Protein AF-A0A5J4G1K2-F1 (afdb_monomer)

Radius of gyration: 19.01 Å; Cα contacts (8 Å, |Δi|>4): 415; chains: 1; bounding box: 44×34×60 Å

Foldseek 3Di:
DVVVVVVVVVVVVPPDDDLAFWKKKKWWKAKDVVRWIWIKIKIKGAPDPFKIKMWIKIWTWDDDDPAKIKIKIKIWIWIWTDPDDQKIKIKTKMKMKIWIWGFDDDPNDGPDTDIDIDIWMWIKIWMKGWDDDDDFKIKMKIKMKIWTDDPPPDDTDIIIMIMIIMMGRD

Secondary structure (DSSP, 8-state):
-HHHHHHHHHHHT-S---STTEEEEEEEEEETTTTEEEEEEEEEEESSSSEEEEEEEEEEEEEETTTEEEEEEEEEEEEEEEEETTEEEEEEEEEEEEEEEEEEEETTEEEEEEEEEEEEEEEEEEEEEEEEEETTEEEEEEEEEEEEE-TTS---EEEEEEEEEEEEE-

pLDDT: mean 81.96, std 15.84, range [45.19, 98.12]

Organism: NCBI:txid2494560

Structure (mmCIF, N/CA/C/O backbone):
data_AF-A0A5J4G1K2-F1
#
_entry.id   AF-A0A5J4G1K2-F1
#
loop_
_atom_site.group_PDB
_atom_site.id
_atom_site.type_symbol
_atom_site.label_atom_id
_atom_site.label_alt_id
_atom_site.label_comp_id
_atom_site.label_asym_id
_atom_site.label_entity_id
_atom_site.label_seq_id
_atom_site.pdbx_PDB_ins_code
_atom_site.Cartn_x
_atom_site.Cartn_y
_atom_site.Cartn_z
_atom_site.occupancy
_atom_site.B_iso_or_equiv
_atom_site.auth_seq_id
_atom_site.auth_comp_id
_atom_site.auth_asym_id
_atom_site.auth_atom_id
_atom_site.pdbx_PDB_model_num
ATOM 1 N N . MET A 1 1 ? 27.309 12.012 13.502 1.00 48.41 1 MET A N 1
ATOM 2 C CA . MET A 1 1 ? 26.789 12.032 14.892 1.00 48.41 1 MET A CA 1
ATOM 3 C C . MET A 1 1 ? 25.307 12.405 14.967 1.00 48.41 1 MET A C 1
ATOM 5 O O . MET A 1 1 ? 24.548 11.605 15.489 1.00 48.41 1 MET A O 1
ATOM 9 N N . LYS A 1 2 ? 24.849 13.522 14.374 1.00 46.09 2 LYS A N 1
ATOM 10 C CA . LYS A 1 2 ? 23.417 13.917 14.381 1.00 46.09 2 LYS A CA 1
ATOM 11 C C . LYS A 1 2 ? 22.452 12.855 13.810 1.00 46.09 2 LYS A C 1
ATOM 13 O O . LYS A 1 2 ? 21.395 12.628 14.378 1.00 46.09 2 LYS A O 1
ATOM 18 N N . LYS A 1 3 ? 22.854 12.152 12.741 1.00 57.75 3 LYS A N 1
ATOM 19 C CA . LYS A 1 3 ? 22.050 11.087 12.104 1.00 57.75 3 LYS A CA 1
ATOM 20 C C . LYS A 1 3 ? 21.887 9.826 12.972 1.00 57.75 3 LYS A C 1
ATOM 22 O O . LYS A 1 3 ? 20.854 9.179 12.915 1.00 57.75 3 LYS A O 1
ATOM 27 N N . VAL A 1 4 ? 22.889 9.510 13.798 1.00 72.62 4 VAL A N 1
ATOM 28 C CA . VAL A 1 4 ? 22.866 8.345 14.703 1.00 72.62 4 VAL A CA 1
ATOM 29 C C . VAL A 1 4 ? 22.001 8.636 15.930 1.00 72.62 4 VAL A C 1
ATOM 31 O O . VAL A 1 4 ? 21.248 7.775 16.364 1.00 72.62 4 VAL A O 1
ATOM 34 N N . LEU A 1 5 ? 22.034 9.875 16.431 1.00 65.00 5 LEU A N 1
ATOM 35 C CA . LEU A 1 5 ? 21.181 10.311 17.537 1.00 65.00 5 LEU A CA 1
ATOM 36 C C . LEU A 1 5 ? 19.688 10.281 17.158 1.00 65.00 5 LEU A C 1
ATOM 38 O O . LEU A 1 5 ? 18.869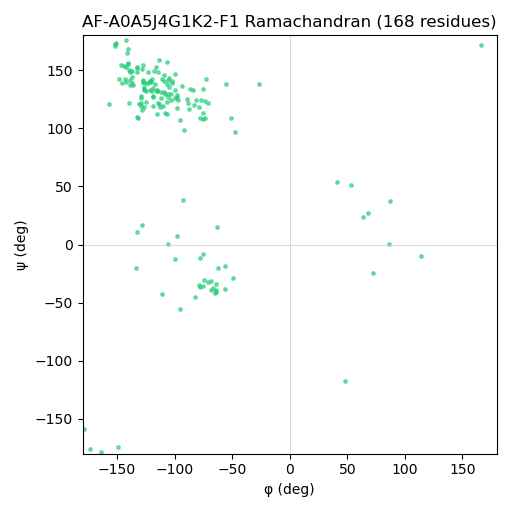 9.844 17.955 1.00 65.00 5 LEU A O 1
ATOM 42 N N . PHE A 1 6 ? 19.347 10.672 15.924 1.00 66.81 6 PHE A N 1
ATOM 43 C CA . PHE A 1 6 ? 17.971 10.602 15.415 1.00 66.81 6 PHE A CA 1
ATOM 44 C C . PHE A 1 6 ? 17.462 9.154 15.314 1.00 66.81 6 PHE A C 1
ATOM 46 O O . PHE A 1 6 ? 16.339 8.863 15.716 1.00 66.81 6 PHE A O 1
ATOM 53 N N . LEU A 1 7 ? 18.319 8.235 14.852 1.00 64.56 7 LEU A N 1
ATOM 54 C CA . LEU A 1 7 ? 18.004 6.807 14.769 1.00 64.56 7 LEU A CA 1
ATOM 55 C C . LEU A 1 7 ? 17.798 6.185 16.162 1.00 64.56 7 LEU A C 1
ATOM 57 O O . LEU A 1 7 ? 16.856 5.429 16.365 1.00 64.56 7 LEU A O 1
ATOM 61 N N . ILE A 1 8 ? 18.633 6.551 17.140 1.00 64.88 8 ILE A N 1
ATOM 62 C CA . ILE A 1 8 ? 18.508 6.076 18.528 1.00 64.88 8 ILE A CA 1
ATOM 63 C C . ILE A 1 8 ? 17.244 6.644 19.193 1.00 64.88 8 ILE A C 1
ATOM 65 O O . ILE A 1 8 ? 16.536 5.904 19.866 1.00 64.88 8 ILE A O 1
ATOM 69 N N . CYS A 1 9 ? 16.890 7.911 18.951 1.00 63.56 9 CYS A N 1
ATOM 70 C CA . CYS A 1 9 ? 15.630 8.483 19.442 1.00 63.56 9 CYS A CA 1
ATOM 71 C C . CYS A 1 9 ? 14.385 7.810 18.838 1.00 63.56 9 CYS A C 1
ATOM 73 O O . CYS A 1 9 ? 13.398 7.648 19.551 1.00 63.56 9 CYS A O 1
ATOM 75 N N . MET A 1 10 ? 14.428 7.371 17.573 1.00 59.41 10 MET A N 1
ATOM 76 C CA . MET A 1 10 ? 13.344 6.575 16.976 1.00 59.41 10 MET A CA 1
ATOM 77 C C . MET A 1 10 ? 13.210 5.187 17.620 1.00 59.41 10 MET A C 1
ATOM 79 O O . MET A 1 10 ? 12.096 4.718 17.825 1.00 59.41 10 MET A O 1
ATOM 83 N N . VAL A 1 11 ? 14.326 4.543 17.975 1.00 62.19 11 VAL A N 1
ATOM 84 C CA . VAL A 1 11 ? 14.324 3.192 18.566 1.00 62.19 11 VAL A CA 1
ATOM 85 C C . VAL A 1 11 ? 13.964 3.213 20.059 1.00 62.19 11 VAL A C 1
ATOM 87 O O . VAL A 1 11 ? 13.276 2.316 20.539 1.00 62.19 11 VAL A O 1
ATOM 90 N N . CYS A 1 12 ? 14.364 4.246 20.806 1.00 54.81 12 CYS A N 1
ATOM 91 C CA . CYS A 1 12 ? 14.096 4.351 22.246 1.00 54.81 12 CYS A CA 1
ATOM 92 C C . CYS A 1 12 ? 12.657 4.783 22.598 1.00 54.81 12 CYS A C 1
ATOM 94 O O . CYS A 1 12 ? 12.260 4.668 23.756 1.00 54.81 12 CYS A O 1
ATOM 96 N N . GLY A 1 13 ? 11.860 5.241 21.625 1.00 54.09 13 GLY A N 1
ATOM 97 C CA . GLY A 1 13 ? 10.448 5.596 21.823 1.00 54.09 13 GLY A CA 1
ATOM 98 C C . GLY A 1 13 ? 9.491 4.402 21.957 1.00 54.09 13 GLY A C 1
ATOM 99 O O . GLY A 1 13 ? 8.331 4.596 22.302 1.00 54.09 13 GLY A O 1
ATOM 100 N N . ILE A 1 14 ? 9.953 3.169 21.720 1.00 56.81 14 ILE A N 1
ATOM 101 C CA . ILE A 1 14 ? 9.112 1.954 21.683 1.00 56.81 14 ILE A CA 1
ATOM 102 C C . ILE A 1 14 ? 9.055 1.267 23.059 1.00 56.81 14 ILE A C 1
ATOM 104 O O . ILE A 1 14 ? 9.104 0.045 23.183 1.00 56.81 14 ILE A O 1
ATOM 108 N N . SER A 1 15 ? 8.996 2.052 24.132 1.00 49.16 15 SER A N 1
ATOM 109 C CA . SER A 1 15 ? 8.892 1.509 25.486 1.00 49.16 15 SER A CA 1
ATOM 110 C C . SER A 1 15 ? 7.415 1.479 25.887 1.00 49.16 15 SER A C 1
ATOM 112 O O . SER A 1 15 ? 6.842 2.529 26.154 1.00 49.16 15 SER A O 1
ATOM 114 N N . ALA A 1 16 ? 6.830 0.275 25.931 1.00 48.78 16 ALA A N 1
ATOM 115 C CA . ALA A 1 16 ? 5.462 -0.046 26.379 1.00 48.78 16 ALA A CA 1
ATOM 116 C C . ALA A 1 16 ? 4.310 0.039 25.354 1.00 48.78 16 ALA A C 1
ATOM 118 O O . ALA A 1 16 ? 3.178 0.361 25.715 1.00 48.78 16 ALA A O 1
ATOM 119 N N . VAL A 1 17 ? 4.547 -0.350 24.098 1.00 51.75 17 VAL A N 1
ATOM 120 C CA . VAL A 1 17 ? 3.428 -0.729 23.222 1.00 51.75 17 VAL A CA 1
ATOM 121 C C . VAL A 1 17 ? 2.936 -2.117 23.641 1.00 51.75 17 VAL A C 1
ATOM 123 O O . VAL A 1 17 ? 3.628 -3.116 23.442 1.00 51.75 17 VAL A O 1
ATOM 126 N N . ASN A 1 18 ? 1.754 -2.182 24.259 1.00 53.62 18 ASN A N 1
ATOM 127 C CA . ASN A 1 18 ? 1.009 -3.436 24.361 1.00 53.62 18 ASN A CA 1
ATOM 128 C C . ASN A 1 18 ? 0.819 -3.988 22.939 1.00 53.62 18 ASN A C 1
ATOM 130 O O . ASN A 1 18 ? 0.503 -3.224 22.035 1.00 53.62 18 ASN A O 1
ATOM 134 N N . ALA A 1 19 ? 0.987 -5.297 22.732 1.00 53.50 19 ALA A N 1
ATOM 135 C CA . ALA A 1 19 ? 0.770 -5.921 21.420 1.00 53.50 19 ALA A CA 1
ATOM 136 C C . ALA A 1 19 ? -0.647 -5.666 20.855 1.00 53.50 19 ALA A C 1
ATOM 138 O O . ALA A 1 19 ? -0.838 -5.741 19.645 1.00 53.50 19 ALA A O 1
ATOM 139 N N . GLN A 1 20 ? -1.594 -5.283 21.725 1.00 63.94 20 GLN A N 1
ATOM 140 C CA . GLN A 1 20 ? -2.929 -4.809 21.369 1.00 63.94 20 GLN A CA 1
ATOM 141 C C . GLN A 1 20 ? -2.865 -3.697 20.317 1.00 63.94 20 GLN A C 1
ATOM 143 O O . GLN A 1 20 ? -2.469 -2.570 20.606 1.00 63.94 20 GLN A O 1
ATOM 148 N N . GLY A 1 21 ? -3.290 -4.030 19.099 1.00 81.25 21 GLY A N 1
ATOM 149 C CA . GLY A 1 21 ? -3.383 -3.095 17.976 1.00 81.25 21 GLY A CA 1
ATOM 150 C C . GLY A 1 21 ? -2.421 -3.405 16.834 1.00 81.25 21 GLY A C 1
ATOM 151 O O . GLY A 1 21 ? -2.578 -2.826 15.757 1.00 81.25 21 GLY A O 1
ATOM 152 N N . PHE A 1 22 ? -1.475 -4.334 17.017 1.00 91.00 22 PHE A N 1
ATOM 153 C CA . PHE A 1 22 ? -0.660 -4.832 15.915 1.00 91.00 22 PHE A CA 1
ATOM 154 C C . PHE A 1 22 ? -1.443 -5.798 15.036 1.00 91.00 22 PHE A C 1
ATOM 156 O O . PHE A 1 22 ? -2.109 -6.721 15.500 1.00 91.00 22 PHE A O 1
ATOM 163 N N . LYS A 1 23 ? -1.323 -5.591 13.728 1.00 94.00 23 LYS A N 1
ATOM 164 C CA . LYS A 1 23 ? -1.941 -6.430 12.711 1.00 94.00 23 LYS A CA 1
ATOM 165 C C . LYS A 1 23 ? -0.938 -6.686 11.608 1.00 94.00 23 LYS A C 1
ATOM 167 O O . LYS A 1 23 ? -0.242 -5.768 11.175 1.00 94.00 23 LYS A O 1
ATOM 172 N N . ALA A 1 24 ? -0.880 -7.921 11.137 1.00 96.12 24 ALA A N 1
ATOM 173 C CA . ALA A 1 24 ? -0.074 -8.284 9.979 1.00 96.12 24 ALA A CA 1
ATOM 174 C C . ALA A 1 24 ? -0.978 -8.878 8.909 1.00 96.12 24 ALA A C 1
ATOM 176 O O . ALA A 1 24 ? -1.912 -9.611 9.222 1.00 96.12 24 ALA A O 1
ATOM 177 N N . GLY A 1 25 ? -0.732 -8.554 7.650 1.00 94.56 25 GLY A N 1
ATOM 178 C CA . GLY A 1 25 ? -1.571 -9.005 6.552 1.00 94.56 25 GLY A CA 1
ATOM 179 C C . GLY A 1 25 ? -0.771 -9.361 5.320 1.00 94.56 25 GLY A C 1
ATOM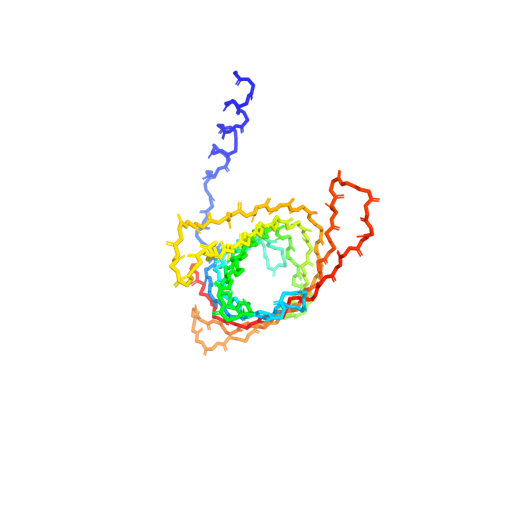 180 O O . GLY A 1 25 ? 0.403 -9.020 5.186 1.00 94.56 25 GLY A O 1
ATOM 181 N N . PHE A 1 26 ? -1.434 -10.059 4.414 1.00 96.38 26 PHE A N 1
ATOM 182 C CA . PHE A 1 26 ? -0.944 -10.273 3.066 1.00 96.38 26 PHE A CA 1
ATOM 183 C C . PHE A 1 26 ? -2.100 -10.156 2.085 1.00 96.38 26 PHE A C 1
ATOM 185 O O . PHE A 1 26 ? -3.247 -10.466 2.413 1.00 96.38 26 PHE A O 1
ATOM 192 N N . GLY A 1 27 ? -1.802 -9.722 0.870 1.00 94.81 27 GLY A N 1
ATOM 193 C CA . GLY A 1 27 ? -2.814 -9.504 -0.147 1.00 94.81 27 GLY A CA 1
ATOM 194 C C . GLY A 1 27 ? -2.288 -9.691 -1.552 1.00 94.81 27 GLY A C 1
ATOM 195 O O . GLY A 1 27 ? -1.095 -9.882 -1.785 1.00 94.81 27 GLY A O 1
ATOM 196 N N . VAL A 1 28 ? -3.218 -9.635 -2.489 1.00 94.69 28 VAL A N 1
ATOM 197 C CA . VAL A 1 28 ? -2.944 -9.513 -3.914 1.00 94.69 28 VAL A CA 1
ATOM 198 C C . VAL A 1 28 ? -3.607 -8.242 -4.412 1.00 94.69 28 VAL A C 1
ATOM 200 O O . VAL A 1 28 ? -4.712 -7.898 -3.985 1.00 94.69 28 VAL A O 1
ATOM 203 N N . GLY A 1 29 ? -2.926 -7.525 -5.291 1.00 90.62 29 GLY A N 1
ATOM 204 C CA . GLY A 1 29 ? -3.401 -6.257 -5.817 1.00 90.62 29 GLY A CA 1
ATOM 205 C C . GLY A 1 29 ? -3.100 -6.101 -7.291 1.00 90.62 29 GLY A C 1
ATOM 206 O O . GLY A 1 29 ? -2.188 -6.729 -7.816 1.00 90.62 29 GLY A O 1
ATOM 207 N N . TYR A 1 30 ? -3.887 -5.270 -7.954 1.00 89.06 30 TYR A N 1
ATOM 208 C CA . TYR A 1 30 ? -3.713 -4.891 -9.344 1.00 89.06 30 TYR A CA 1
ATOM 209 C C . TYR A 1 30 ? -3.393 -3.399 -9.427 1.00 89.06 30 TYR A C 1
ATOM 211 O O . TYR A 1 30 ? -4.068 -2.581 -8.789 1.00 89.06 30 TYR A O 1
ATOM 219 N N . LEU A 1 31 ? -2.360 -3.061 -10.200 1.00 83.38 31 LEU A N 1
ATOM 220 C CA . LEU A 1 31 ? -1.915 -1.689 -10.440 1.00 83.38 31 LEU A CA 1
ATOM 221 C C . LEU A 1 31 ? -2.184 -1.309 -11.891 1.00 83.38 31 LEU A C 1
ATOM 223 O O . LEU A 1 31 ? -1.713 -1.980 -12.807 1.00 83.38 31 LEU A O 1
ATOM 227 N N . THR A 1 32 ? -2.890 -0.197 -12.099 1.00 81.94 32 THR A N 1
ATOM 228 C CA . THR A 1 32 ? -3.325 0.222 -13.440 1.00 81.94 32 THR A CA 1
ATOM 229 C C . THR A 1 32 ? -2.195 0.712 -14.342 1.00 81.94 32 THR A C 1
ATOM 231 O O . THR A 1 32 ? -2.286 0.534 -15.548 1.00 81.94 32 THR A O 1
ATOM 234 N N . GLU A 1 33 ? -1.151 1.342 -13.797 1.00 71.88 33 GLU A N 1
ATOM 235 C CA . GLU A 1 33 ? -0.056 1.914 -14.606 1.00 71.88 33 GLU A CA 1
ATOM 236 C C . GLU A 1 33 ? 0.883 0.845 -15.175 1.00 71.88 33 GLU A C 1
ATOM 238 O O . GLU A 1 33 ? 1.428 1.017 -16.260 1.00 71.88 33 GLU A O 1
ATOM 243 N N . ILE A 1 34 ? 1.044 -0.277 -14.468 1.00 67.44 34 ILE A N 1
ATOM 244 C CA . ILE A 1 34 ? 1.974 -1.352 -14.844 1.00 67.44 34 ILE A CA 1
ATOM 245 C C . ILE A 1 34 ? 1.219 -2.575 -15.403 1.00 67.44 34 ILE A C 1
ATOM 247 O O . ILE A 1 34 ? 1.856 -3.565 -15.747 1.00 67.44 34 ILE A O 1
ATOM 251 N N . ASP A 1 35 ? -0.121 -2.512 -15.486 1.00 74.94 35 ASP A N 1
ATOM 252 C CA . ASP A 1 35 ? -1.011 -3.626 -15.871 1.00 74.94 35 ASP A CA 1
ATOM 253 C C . ASP A 1 35 ? -0.550 -4.951 -15.236 1.00 74.94 35 ASP A C 1
ATOM 255 O O . ASP A 1 35 ? -0.193 -5.930 -15.893 1.00 74.94 35 ASP A O 1
ATOM 259 N N . GLY A 1 36 ? -0.407 -4.915 -13.909 1.00 79.31 36 GLY A N 1
ATOM 260 C CA . GLY A 1 36 ? 0.352 -5.920 -13.176 1.00 79.31 36 GLY A CA 1
ATOM 261 C C . GLY A 1 36 ? -0.320 -6.339 -11.882 1.00 79.31 36 GLY A C 1
ATOM 262 O O . GLY A 1 36 ? -0.796 -5.504 -11.110 1.00 79.31 36 GLY A O 1
ATOM 263 N N . VAL A 1 37 ? -0.303 -7.649 -11.622 1.00 87.62 37 VAL A N 1
ATOM 264 C CA . VAL A 1 37 ? -0.708 -8.227 -10.337 1.00 87.62 37 VAL A CA 1
ATOM 265 C C . VAL A 1 37 ? 0.502 -8.288 -9.410 1.00 87.62 37 VAL A C 1
ATOM 267 O O . VAL A 1 37 ? 1.536 -8.857 -9.760 1.00 87.62 37 VAL A O 1
ATOM 270 N N . GLY A 1 38 ? 0.384 -7.704 -8.224 1.00 89.00 38 GLY A N 1
ATOM 271 C CA . GLY A 1 38 ? 1.378 -7.761 -7.159 1.00 89.00 38 GLY A CA 1
ATOM 272 C C . GLY A 1 38 ? 0.877 -8.522 -5.940 1.00 89.00 38 GLY A C 1
ATOM 273 O O . GLY A 1 38 ? -0.325 -8.662 -5.717 1.00 89.00 38 GLY A O 1
ATOM 274 N N . VAL A 1 39 ? 1.820 -8.995 -5.135 1.00 94.00 39 VAL A N 1
ATOM 275 C CA . VAL A 1 39 ? 1.577 -9.510 -3.787 1.00 94.00 39 VAL A CA 1
ATOM 276 C C . VAL A 1 39 ? 1.987 -8.445 -2.778 1.00 94.00 39 VAL A C 1
ATOM 278 O O . VAL A 1 39 ? 3.009 -7.782 -2.960 1.00 94.00 39 VAL A O 1
ATOM 281 N N . SER A 1 40 ? 1.204 -8.269 -1.719 1.00 95.50 40 SER A N 1
ATOM 282 C CA . SER A 1 40 ? 1.486 -7.306 -0.658 1.00 95.50 40 SER A CA 1
ATOM 283 C C . SER A 1 40 ? 1.681 -7.985 0.688 1.00 95.50 40 SER A C 1
ATOM 285 O O . SER A 1 40 ? 1.065 -9.011 0.973 1.00 95.50 40 SER A O 1
ATOM 287 N N . ALA A 1 41 ? 2.517 -7.375 1.521 1.00 97.25 41 ALA A N 1
ATOM 288 C CA . ALA A 1 41 ? 2.639 -7.651 2.941 1.00 97.25 41 ALA A CA 1
ATOM 289 C C . ALA A 1 41 ? 2.357 -6.365 3.724 1.00 97.25 41 ALA A C 1
ATOM 291 O O . ALA A 1 41 ? 2.888 -5.299 3.403 1.00 97.25 41 ALA A O 1
ATOM 292 N N . ASP A 1 42 ? 1.529 -6.477 4.752 1.00 96.56 42 ASP A N 1
ATOM 293 C CA . ASP A 1 42 ? 1.003 -5.366 5.529 1.00 96.56 42 ASP A CA 1
ATOM 294 C C . ASP A 1 42 ? 1.434 -5.485 6.988 1.00 96.56 42 ASP A C 1
ATOM 296 O O . ASP A 1 42 ? 1.313 -6.548 7.593 1.00 96.56 42 ASP A O 1
ATOM 300 N N . LEU A 1 43 ? 1.887 -4.375 7.563 1.00 96.69 43 LEU A N 1
ATOM 301 C CA . LEU A 1 43 ? 2.117 -4.209 8.993 1.00 96.69 43 LEU A CA 1
ATOM 302 C C . LEU A 1 43 ? 1.367 -2.973 9.457 1.00 96.69 43 LEU A C 1
ATOM 304 O O . LEU A 1 43 ? 1.618 -1.867 8.986 1.00 96.69 43 LEU A O 1
ATOM 308 N N . ILE A 1 44 ? 0.417 -3.156 10.360 1.00 95.50 44 ILE A N 1
ATOM 309 C CA . ILE A 1 44 ? -0.498 -2.110 10.797 1.00 95.50 44 ILE A CA 1
ATOM 310 C C . ILE A 1 44 ? -0.452 -2.034 12.310 1.00 95.50 44 ILE A C 1
ATOM 312 O O . ILE A 1 44 ? -0.423 -3.052 12.995 1.00 95.50 44 ILE A O 1
ATOM 316 N N . TYR A 1 45 ? -0.472 -0.813 12.816 1.00 94.06 45 TYR A N 1
ATOM 317 C CA . TYR A 1 45 ? -0.568 -0.532 14.232 1.00 94.06 45 TYR A CA 1
ATOM 318 C C . TYR A 1 45 ? -1.707 0.461 14.461 1.00 94.06 45 TYR A C 1
ATOM 320 O O . TYR A 1 45 ? -1.673 1.580 13.946 1.00 94.06 45 TYR A O 1
ATOM 328 N N . GLU A 1 46 ? -2.745 0.032 15.172 1.00 92.44 46 GLU A N 1
ATOM 329 C CA . GLU A 1 46 ? -3.872 0.873 15.585 1.00 92.44 46 GLU A CA 1
ATOM 330 C C . GLU A 1 46 ? -3.525 1.535 16.931 1.00 92.44 46 GLU A C 1
ATOM 332 O O . GLU A 1 46 ? -3.299 0.852 17.927 1.00 92.44 46 GLU A O 1
ATOM 337 N N . PHE A 1 47 ? -3.437 2.869 16.947 1.00 89.69 47 PHE A N 1
ATOM 338 C CA . PHE A 1 47 ? -3.140 3.653 18.153 1.00 89.69 47 PHE A CA 1
ATOM 339 C C . PHE A 1 47 ? -4.354 3.733 19.083 1.00 89.69 47 PHE A C 1
ATOM 341 O O . PHE A 1 47 ? -4.211 3.771 20.303 1.00 89.69 47 PHE A O 1
ATOM 348 N N . ASP A 1 48 ? -5.540 3.809 18.480 1.00 90.00 48 ASP A N 1
ATOM 349 C CA . ASP A 1 48 ? -6.836 3.852 19.141 1.00 90.00 48 ASP A CA 1
ATOM 350 C C . ASP A 1 48 ? -7.907 3.197 18.246 1.00 90.00 48 ASP A C 1
ATOM 352 O O . ASP A 1 48 ? -7.607 2.635 17.191 1.00 90.00 48 ASP A O 1
ATOM 356 N N . GLU A 1 49 ? -9.176 3.254 18.657 1.00 88.00 49 GLU A N 1
ATOM 357 C CA . GLU A 1 49 ? -10.287 2.636 17.920 1.00 88.00 49 GLU A CA 1
ATOM 358 C C . GLU A 1 49 ? -10.501 3.209 16.506 1.00 88.00 49 GLU A C 1
ATOM 360 O O . GLU A 1 49 ? -11.143 2.566 15.670 1.00 88.00 49 GLU A O 1
ATOM 365 N N . LYS A 1 50 ? -10.001 4.419 16.232 1.00 93.38 50 LYS A N 1
ATOM 366 C CA . LYS A 1 50 ? -10.167 5.145 14.972 1.00 93.38 50 LYS A CA 1
ATOM 367 C C . LYS A 1 50 ? -8.882 5.270 14.170 1.00 93.38 50 LYS A C 1
ATOM 369 O O . LYS A 1 50 ? -8.942 5.140 12.949 1.00 93.38 50 LYS A O 1
ATOM 374 N N . TRP A 1 51 ? -7.761 5.560 14.812 1.00 94.44 51 TRP A N 1
ATOM 375 C CA . TRP A 1 51 ? -6.504 5.891 14.161 1.00 94.44 51 TRP A CA 1
ATOM 376 C C . TRP A 1 51 ? -5.525 4.729 14.169 1.00 94.44 51 TRP A C 1
ATOM 378 O O . TRP A 1 51 ? -5.325 4.047 15.171 1.00 94.44 51 TRP A O 1
ATOM 388 N N . GLY A 1 52 ? -4.824 4.575 13.054 1.00 94.50 52 GLY A N 1
ATOM 389 C CA . GLY A 1 52 ? -3.681 3.686 12.951 1.00 94.50 52 GLY A CA 1
ATOM 390 C C . GLY A 1 52 ? -2.688 4.155 11.904 1.00 94.50 52 GLY A C 1
ATOM 391 O O . GLY A 1 52 ? -2.945 5.083 11.136 1.00 94.50 52 GLY A O 1
ATOM 392 N N . ILE A 1 53 ? -1.550 3.483 11.860 1.00 96.38 53 ILE A N 1
ATOM 393 C CA . ILE A 1 53 ? -0.561 3.604 10.797 1.00 96.38 53 ILE A CA 1
ATOM 394 C C . ILE A 1 53 ? -0.379 2.241 10.138 1.00 96.38 53 ILE A C 1
ATOM 396 O O . ILE A 1 53 ? -0.441 1.207 10.799 1.00 96.38 53 ILE A O 1
ATOM 400 N N . GLY A 1 54 ? -0.204 2.230 8.824 1.00 96.00 54 GLY A N 1
ATOM 401 C CA . GLY A 1 54 ? 0.052 1.029 8.044 1.00 96.00 54 GLY A CA 1
ATOM 402 C C . GLY A 1 54 ? 1.296 1.198 7.193 1.00 96.00 54 GLY A C 1
ATOM 403 O O . GLY A 1 54 ? 1.441 2.206 6.503 1.00 96.00 54 GLY A O 1
ATOM 404 N N . ASN A 1 55 ? 2.169 0.201 7.226 1.00 96.88 55 ASN A N 1
ATOM 405 C CA . ASN A 1 55 ? 3.196 -0.009 6.228 1.00 96.88 55 ASN A CA 1
ATOM 406 C C . ASN A 1 55 ? 2.759 -1.148 5.307 1.00 96.88 55 ASN A C 1
ATOM 408 O O . ASN A 1 55 ? 2.486 -2.254 5.773 1.00 96.88 55 ASN A O 1
ATOM 412 N N . THR A 1 56 ? 2.708 -0.879 4.008 1.00 96.25 56 THR A N 1
ATOM 413 C CA . THR A 1 56 ? 2.400 -1.889 2.994 1.00 96.25 56 THR A CA 1
ATOM 414 C C . THR A 1 56 ? 3.595 -2.011 2.070 1.00 96.25 56 THR A C 1
ATOM 416 O O . THR A 1 56 ? 4.071 -1.021 1.529 1.00 96.25 56 THR A O 1
ATOM 419 N N . ASN A 1 57 ? 4.079 -3.229 1.872 1.00 95.12 57 ASN A N 1
ATOM 420 C CA . ASN A 1 57 ? 5.136 -3.525 0.917 1.00 95.12 57 ASN A CA 1
ATOM 421 C C . ASN A 1 57 ? 4.521 -4.367 -0.188 1.00 95.12 57 ASN A C 1
ATOM 423 O O . ASN A 1 57 ? 4.035 -5.461 0.087 1.00 95.12 57 ASN A O 1
ATOM 427 N N . THR A 1 58 ? 4.530 -3.868 -1.417 1.00 93.12 58 THR A N 1
ATOM 428 C CA . THR A 1 58 ? 3.965 -4.572 -2.569 1.00 93.12 58 THR A CA 1
ATOM 429 C C . THR A 1 58 ? 5.070 -4.908 -3.551 1.00 93.12 58 THR A C 1
ATOM 431 O O . THR A 1 58 ? 5.893 -4.061 -3.883 1.00 93.12 58 THR A O 1
ATOM 434 N N . PHE A 1 59 ? 5.095 -6.149 -4.015 1.00 90.38 59 PHE A N 1
ATOM 435 C CA . PHE A 1 59 ? 6.060 -6.646 -4.981 1.00 90.38 59 PHE A CA 1
ATOM 436 C C . PHE A 1 59 ? 5.336 -7.314 -6.145 1.00 90.38 59 PHE A C 1
ATOM 438 O O . PHE A 1 59 ? 4.368 -8.049 -5.952 1.00 90.38 59 PHE A O 1
ATOM 445 N N . SER A 1 60 ? 5.853 -7.125 -7.351 1.00 86.75 60 SER A N 1
ATOM 446 C CA . SER A 1 60 ? 5.418 -7.874 -8.521 1.00 86.75 60 SER A CA 1
ATOM 447 C C . SER A 1 60 ? 6.571 -8.114 -9.478 1.00 86.75 60 SER A C 1
ATOM 449 O O . SER A 1 60 ? 7.541 -7.352 -9.560 1.00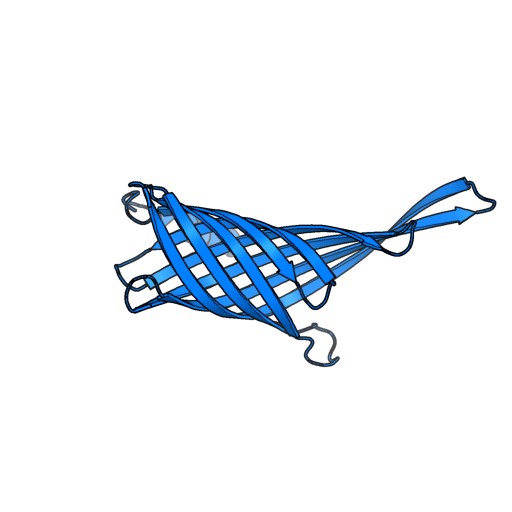 86.75 60 SER A O 1
ATOM 451 N N . THR A 1 61 ? 6.414 -9.183 -10.245 1.00 79.19 61 THR A N 1
ATOM 452 C CA . THR A 1 61 ? 7.220 -9.480 -11.413 1.00 79.19 61 THR A CA 1
ATOM 453 C C . THR A 1 61 ? 6.261 -9.771 -12.558 1.00 79.19 61 THR A C 1
ATOM 455 O O . THR A 1 61 ? 5.409 -10.652 -12.447 1.00 79.19 61 THR A O 1
ATOM 458 N N . ALA A 1 62 ? 6.365 -9.002 -13.637 1.00 70.38 62 ALA A N 1
ATOM 459 C CA . ALA A 1 62 ? 5.583 -9.215 -14.845 1.00 70.38 62 ALA A CA 1
ATOM 460 C C . ALA A 1 62 ? 6.525 -9.397 -16.038 1.00 70.38 62 ALA A C 1
ATOM 462 O O . ALA A 1 62 ? 7.556 -8.722 -16.162 1.00 70.38 62 ALA A O 1
ATOM 463 N N . GLU A 1 63 ? 6.186 -10.348 -16.903 1.00 66.75 63 GLU A N 1
ATOM 464 C CA . GLU A 1 63 ? 6.867 -10.524 -18.180 1.00 66.75 63 GLU A CA 1
ATOM 465 C C . GLU A 1 63 ? 6.291 -9.525 -19.179 1.00 66.75 63 GLU A C 1
ATOM 467 O O . GLU A 1 63 ? 5.084 -9.463 -19.398 1.00 66.75 63 GLU A O 1
ATOM 472 N N . PHE A 1 64 ? 7.170 -8.725 -19.767 1.00 63.91 64 PHE A N 1
ATOM 473 C CA . PHE A 1 64 ? 6.837 -7.710 -20.746 1.00 63.91 64 PHE A CA 1
ATOM 474 C C . PHE A 1 64 ? 7.470 -8.109 -22.082 1.00 63.91 64 PHE A C 1
ATOM 476 O O . PHE A 1 64 ? 8.678 -8.300 -22.188 1.00 63.91 64 PHE A O 1
ATOM 483 N N . ASN A 1 65 ? 6.645 -8.259 -23.117 1.00 57.91 65 ASN A N 1
ATOM 484 C CA . ASN A 1 65 ? 7.087 -8.450 -24.501 1.00 57.91 65 ASN A CA 1
ATOM 485 C C . ASN A 1 65 ? 8.102 -9.605 -24.727 1.00 57.91 65 ASN A C 1
ATOM 487 O O . ASN A 1 65 ? 9.155 -9.421 -25.331 1.00 57.91 65 ASN A O 1
ATOM 491 N N . GLY A 1 66 ? 7.794 -10.811 -24.232 1.00 59.03 66 GLY A N 1
ATOM 492 C CA . GLY A 1 66 ? 8.444 -12.085 -24.605 1.00 59.03 66 GLY A CA 1
ATOM 493 C C . GLY A 1 66 ? 9.879 -12.333 -24.107 1.00 59.03 66 GLY A C 1
ATOM 494 O O . GLY A 1 66 ? 10.275 -13.490 -23.958 1.00 59.03 66 GLY A O 1
ATOM 495 N N . SER A 1 67 ? 10.659 -11.292 -23.808 1.00 59.41 67 SER A N 1
ATOM 496 C CA . SER A 1 67 ? 12.030 -11.407 -23.281 1.00 59.41 67 SER A CA 1
ATOM 497 C C . SER A 1 67 ? 12.331 -10.500 -22.097 1.00 59.41 67 SER A C 1
ATOM 499 O O . SER A 1 67 ? 13.270 -10.800 -21.351 1.00 59.41 67 SER A O 1
ATOM 501 N N . ASP A 1 68 ? 11.554 -9.436 -21.911 1.00 69.31 68 ASP A N 1
ATOM 502 C CA . ASP A 1 68 ? 11.852 -8.391 -20.943 1.00 69.31 68 ASP A CA 1
ATOM 503 C C . ASP A 1 68 ? 11.034 -8.605 -19.667 1.00 69.31 68 ASP A C 1
ATOM 505 O O . ASP A 1 68 ? 9.929 -9.147 -19.672 1.00 69.31 68 ASP A O 1
ATOM 509 N N . ARG A 1 69 ? 11.607 -8.242 -18.521 1.00 73.62 69 ARG A N 1
ATOM 510 C CA . ARG A 1 69 ? 10.959 -8.416 -17.217 1.00 73.62 69 ARG A CA 1
ATOM 511 C C . ARG A 1 69 ? 10.900 -7.085 -16.504 1.00 73.62 69 ARG A C 1
ATOM 513 O O . ARG A 1 69 ? 11.947 -6.496 -16.229 1.00 73.62 69 ARG A O 1
ATOM 520 N N . ILE A 1 70 ? 9.694 -6.662 -16.149 1.00 79.06 70 ILE A N 1
ATOM 521 C CA . ILE A 1 70 ? 9.487 -5.519 -15.271 1.00 79.06 70 ILE A CA 1
ATOM 522 C C . ILE A 1 70 ? 9.256 -6.036 -13.853 1.00 79.06 70 ILE A C 1
ATOM 524 O O . ILE A 1 70 ? 8.340 -6.808 -13.578 1.00 79.06 70 ILE A O 1
ATOM 528 N N . ASN A 1 71 ? 10.153 -5.665 -12.947 1.00 85.62 71 ASN A N 1
ATOM 529 C CA . ASN A 1 71 ? 9.952 -5.870 -11.520 1.00 85.62 71 ASN A CA 1
ATOM 530 C C . ASN A 1 71 ? 9.613 -4.524 -10.915 1.00 85.62 71 ASN A C 1
ATOM 532 O O . ASN A 1 71 ? 10.300 -3.542 -11.199 1.00 85.62 71 ASN A O 1
ATOM 536 N N . TRP A 1 72 ? 8.610 -4.486 -10.056 1.00 86.25 72 TRP A N 1
ATOM 537 C CA . TRP A 1 72 ? 8.326 -3.290 -9.290 1.00 86.25 72 TRP A CA 1
ATOM 538 C C . TRP A 1 72 ? 8.108 -3.631 -7.828 1.00 86.25 72 TRP A C 1
ATOM 540 O O . TRP A 1 72 ? 7.677 -4.727 -7.458 1.00 86.25 72 TRP A O 1
ATOM 550 N N . PHE A 1 73 ? 8.495 -2.678 -6.999 1.00 90.69 73 PHE A N 1
ATOM 551 C CA . PHE A 1 73 ? 8.433 -2.769 -5.562 1.00 90.69 73 PHE A CA 1
ATOM 552 C C . PHE A 1 73 ? 7.972 -1.425 -5.021 1.00 90.69 73 PHE A C 1
ATOM 554 O O . PHE A 1 73 ? 8.604 -0.404 -5.284 1.00 90.69 73 PHE A O 1
ATOM 561 N N . ALA A 1 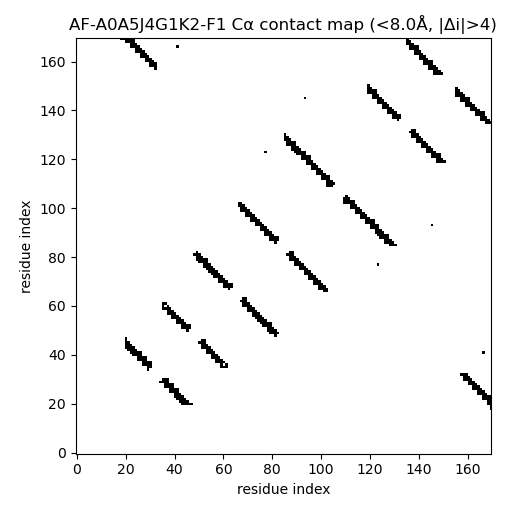74 ? 6.867 -1.437 -4.288 1.00 91.38 74 ALA A N 1
ATOM 562 C CA . ALA A 1 74 ? 6.288 -0.262 -3.666 1.00 91.38 74 ALA A CA 1
ATOM 563 C C . ALA A 1 74 ? 6.337 -0.409 -2.144 1.00 91.38 74 ALA A C 1
ATOM 565 O O . ALA A 1 74 ? 5.960 -1.453 -1.608 1.00 91.38 74 ALA A O 1
ATOM 566 N N . ILE A 1 75 ? 6.781 0.639 -1.456 1.00 94.75 75 ILE A N 1
ATOM 567 C CA . ILE A 1 75 ? 6.656 0.783 -0.007 1.00 94.75 75 ILE A CA 1
ATOM 568 C C . ILE A 1 75 ? 5.710 1.939 0.267 1.00 94.75 75 ILE A C 1
ATOM 570 O O . ILE A 1 75 ? 5.994 3.080 -0.082 1.00 94.75 75 ILE A O 1
ATOM 574 N N . ASP A 1 76 ? 4.634 1.650 0.973 1.00 95.44 76 ASP A N 1
ATOM 575 C CA . ASP A 1 76 ? 3.676 2.623 1.459 1.00 95.44 76 ASP A CA 1
ATOM 576 C C . ASP A 1 76 ? 3.832 2.855 2.952 1.00 95.44 76 ASP A C 1
ATOM 578 O O . ASP A 1 76 ? 4.036 1.913 3.726 1.00 95.44 76 ASP A O 1
ATOM 582 N N . LEU A 1 77 ? 3.646 4.102 3.370 1.00 97.62 77 LEU A N 1
ATOM 583 C CA . LEU A 1 77 ? 3.454 4.459 4.766 1.00 97.62 77 LEU A CA 1
ATOM 584 C C . LEU A 1 77 ? 2.243 5.381 4.888 1.00 97.62 77 LEU A C 1
ATOM 586 O O . LEU A 1 77 ? 2.296 6.547 4.494 1.00 97.62 77 LEU A O 1
ATOM 590 N N . ASN A 1 78 ? 1.163 4.850 5.458 1.00 97.56 78 ASN A N 1
ATOM 591 C CA . ASN A 1 78 ? -0.152 5.478 5.433 1.00 97.56 78 ASN A CA 1
ATOM 592 C C . ASN A 1 78 ? -0.714 5.660 6.840 1.00 97.56 78 ASN A C 1
ATOM 594 O O . ASN A 1 78 ? -0.765 4.715 7.628 1.00 97.56 78 ASN A O 1
ATOM 598 N N . ALA A 1 79 ? -1.219 6.856 7.127 1.00 97.44 79 ALA A N 1
ATOM 599 C CA . ALA A 1 79 ? -2.154 7.056 8.222 1.00 97.44 79 ALA A CA 1
ATOM 600 C C . ALA A 1 79 ? -3.514 6.469 7.823 1.00 97.44 79 ALA A C 1
ATOM 602 O O . ALA A 1 79 ? -3.929 6.567 6.668 1.00 97.44 79 ALA A O 1
ATOM 603 N N . ARG A 1 80 ? -4.209 5.854 8.777 1.00 97.31 80 ARG A N 1
ATOM 604 C CA . ARG A 1 80 ? -5.502 5.195 8.582 1.00 97.31 80 ARG A CA 1
ATOM 605 C C . ARG A 1 80 ? -6.504 5.742 9.584 1.00 97.31 80 ARG A C 1
ATOM 607 O O . ARG A 1 80 ? -6.182 5.866 10.763 1.00 97.31 80 ARG A O 1
ATOM 614 N N . TYR A 1 81 ? -7.712 6.032 9.114 1.00 96.31 81 TYR A N 1
ATOM 615 C CA . TYR A 1 81 ? -8.809 6.521 9.939 1.00 96.31 81 TYR A CA 1
ATOM 616 C C . TYR A 1 81 ? -10.084 5.719 9.678 1.00 96.31 81 TYR A C 1
ATOM 618 O O . TYR A 1 81 ? -10.592 5.678 8.556 1.00 96.31 81 TYR A O 1
ATOM 626 N N . LYS A 1 82 ? -10.620 5.083 10.718 1.00 96.38 82 LYS A N 1
ATOM 627 C CA . LYS A 1 82 ? -11.890 4.355 10.694 1.00 96.38 82 LYS A CA 1
ATOM 628 C C . LYS A 1 82 ? -13.048 5.355 10.659 1.00 96.38 82 LYS A C 1
ATOM 630 O O . LYS A 1 82 ? -13.331 6.037 11.643 1.00 96.38 82 LYS A O 1
ATOM 635 N N . VAL A 1 83 ? -13.724 5.440 9.514 1.00 94.88 83 VAL A N 1
ATOM 636 C CA . VAL A 1 83 ? -14.839 6.376 9.297 1.00 94.88 83 VAL A CA 1
ATOM 637 C C . VAL A 1 83 ? -16.135 5.812 9.867 1.00 94.88 83 VAL A C 1
ATOM 639 O O . VAL A 1 83 ? -16.880 6.524 10.537 1.00 94.88 83 VAL A O 1
ATOM 642 N N . TYR A 1 84 ? -16.411 4.533 9.602 1.00 91.56 84 TYR A N 1
ATOM 643 C CA . TYR A 1 84 ? -17.645 3.880 10.029 1.00 91.56 84 TYR A CA 1
ATOM 644 C C . TYR A 1 84 ? -17.479 2.361 10.108 1.00 91.56 84 TYR A C 1
ATOM 646 O O . TYR A 1 84 ? -17.217 1.718 9.094 1.00 91.56 84 TYR A O 1
ATOM 654 N N . LYS A 1 85 ? -17.701 1.767 11.288 1.00 90.69 85 LYS A N 1
ATOM 655 C CA . LYS A 1 85 ? -17.492 0.324 11.523 1.00 90.69 85 LYS A CA 1
ATOM 656 C C . LYS A 1 85 ? -16.126 -0.115 10.988 1.00 90.69 85 LYS A C 1
ATOM 658 O O . LYS A 1 85 ? -15.125 0.409 11.429 1.00 90.69 85 LYS A O 1
ATOM 663 N N . GLU A 1 86 ? -16.066 -1.013 10.014 1.00 92.75 86 GLU A N 1
ATOM 664 C CA . GLU A 1 86 ? -14.805 -1.490 9.445 1.00 92.75 86 GLU A CA 1
ATOM 665 C C . GLU A 1 86 ? -14.403 -0.784 8.138 1.00 92.75 86 GLU A C 1
ATOM 667 O O . GLU A 1 86 ? -13.405 -1.158 7.521 1.00 92.75 86 GLU A O 1
ATOM 672 N N . LEU A 1 87 ? -15.141 0.262 7.741 1.00 96.38 87 LEU A N 1
ATOM 673 C CA . LEU A 1 87 ? -14.760 1.183 6.672 1.00 96.38 87 LEU A CA 1
ATOM 674 C C . LEU A 1 87 ? -13.700 2.156 7.186 1.00 96.38 87 LEU A C 1
ATOM 676 O O . LEU A 1 87 ? -13.926 2.893 8.153 1.00 96.38 87 LEU A O 1
ATOM 680 N N . TYR A 1 88 ? -12.572 2.207 6.492 1.00 96.69 88 TYR A N 1
ATOM 681 C CA . TYR A 1 88 ? -11.479 3.117 6.787 1.00 96.69 88 TYR A CA 1
ATOM 682 C C . TYR A 1 88 ? -11.055 3.888 5.540 1.00 96.69 88 TYR A C 1
ATOM 684 O O . TYR A 1 88 ? -11.161 3.405 4.415 1.00 96.69 88 TYR A O 1
ATOM 692 N N . VAL A 1 89 ? -10.545 5.092 5.763 1.00 98.12 89 VAL A N 1
ATOM 693 C CA . VAL A 1 89 ? -9.804 5.868 4.769 1.00 98.12 89 VAL A CA 1
ATOM 694 C C . VAL A 1 89 ? -8.330 5.857 5.130 1.00 98.12 89 VAL A C 1
ATOM 696 O O . VAL A 1 89 ? -7.963 5.622 6.285 1.00 98.12 89 VAL A O 1
ATOM 699 N N . LEU A 1 90 ? -7.482 6.089 4.140 1.00 97.56 90 LEU A N 1
ATOM 700 C CA . LEU A 1 90 ? -6.042 6.161 4.317 1.00 97.56 90 LEU A CA 1
ATOM 701 C C . LEU A 1 90 ? -5.456 7.296 3.488 1.00 97.56 90 LEU A C 1
ATOM 703 O O . LEU A 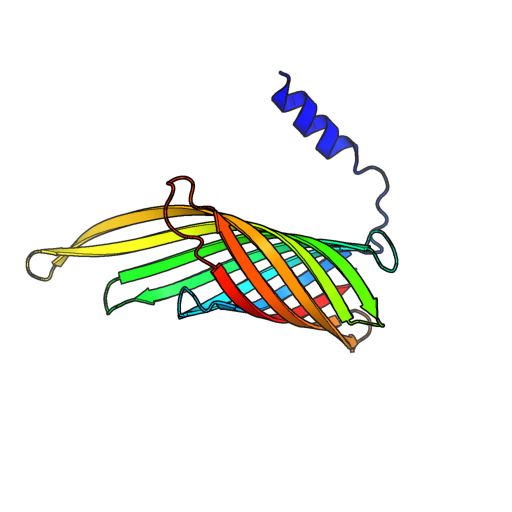1 90 ? -5.973 7.621 2.420 1.00 97.56 90 LEU A O 1
ATOM 707 N N . ALA A 1 91 ? -4.377 7.881 3.990 1.00 97.44 91 ALA A N 1
ATOM 708 C CA . ALA A 1 91 ? -3.571 8.845 3.261 1.00 97.44 91 ALA A CA 1
ATOM 709 C C . ALA A 1 91 ? -2.115 8.736 3.709 1.00 97.44 91 ALA A C 1
ATOM 711 O O . ALA A 1 91 ? -1.838 8.520 4.894 1.00 97.44 91 ALA A O 1
ATOM 712 N N . GLY A 1 92 ? -1.185 8.893 2.778 1.00 95.19 92 GLY A N 1
ATOM 713 C CA . GLY A 1 92 ? 0.222 8.713 3.087 1.00 95.19 92 GLY A CA 1
ATOM 714 C C . GLY A 1 92 ? 1.151 8.961 1.921 1.00 95.19 92 GLY A C 1
ATOM 715 O O . GLY A 1 92 ? 0.823 9.675 0.972 1.00 95.19 92 GLY A O 1
ATOM 716 N N . GLY A 1 93 ? 2.339 8.386 2.046 1.00 94.38 93 GLY A N 1
ATOM 717 C CA . GLY A 1 93 ? 3.383 8.444 1.038 1.00 94.38 93 GLY A CA 1
ATOM 718 C C . GLY A 1 93 ? 3.685 7.064 0.482 1.00 94.38 93 GLY A C 1
ATOM 719 O O . GLY A 1 93 ? 3.532 6.055 1.171 1.00 94.38 93 GLY A O 1
ATOM 720 N N . GLU A 1 94 ? 4.158 7.045 -0.753 1.00 93.31 94 GLU A N 1
ATOM 721 C CA . GLU A 1 94 ? 4.624 5.845 -1.427 1.00 93.31 94 GLU A CA 1
ATOM 722 C C . GLU A 1 94 ? 6.030 6.072 -1.982 1.00 93.31 94 GLU A C 1
ATOM 724 O O . GLU A 1 94 ? 6.342 7.136 -2.515 1.00 93.31 94 GLU A O 1
ATOM 729 N N . TYR A 1 95 ? 6.879 5.062 -1.859 1.00 91.62 95 TYR A N 1
ATOM 730 C CA . TYR A 1 95 ? 8.113 4.931 -2.614 1.00 91.62 95 TYR A CA 1
ATOM 731 C C . TYR A 1 95 ? 7.946 3.789 -3.607 1.00 91.62 95 TYR A C 1
ATOM 733 O O . TYR A 1 95 ? 7.753 2.645 -3.194 1.00 91.62 95 TYR A O 1
ATOM 741 N N . LEU A 1 96 ? 8.053 4.085 -4.897 1.00 89.50 96 LEU A N 1
ATOM 742 C CA . LEU A 1 96 ? 7.985 3.101 -5.966 1.00 89.50 96 LEU A CA 1
ATOM 743 C C . LEU A 1 96 ? 9.376 2.927 -6.574 1.00 89.50 96 LEU A C 1
ATOM 745 O O . LEU A 1 96 ? 10.028 3.893 -6.957 1.00 89.50 96 LEU A O 1
ATOM 749 N N . SER A 1 97 ? 9.831 1.684 -6.689 1.00 88.50 97 SER A N 1
ATOM 750 C CA . SER A 1 97 ? 11.029 1.314 -7.436 1.00 88.50 97 SER A CA 1
ATOM 751 C C . SER A 1 97 ? 10.654 0.367 -8.564 1.00 88.50 97 SER A C 1
ATOM 753 O O . SER A 1 97 ? 10.027 -0.667 -8.337 1.00 88.50 97 SER A O 1
ATOM 755 N N . GLN A 1 98 ? 11.068 0.707 -9.780 1.00 85.19 98 GLN A N 1
ATOM 756 C CA . GLN A 1 98 ? 10.853 -0.089 -10.981 1.00 85.19 98 GLN A CA 1
ATOM 757 C C . GLN A 1 98 ? 12.198 -0.523 -11.554 1.00 85.19 98 GLN A C 1
ATOM 759 O O . GLN A 1 98 ? 13.165 0.239 -11.595 1.00 85.19 98 GLN A O 1
ATOM 764 N N . SER A 1 99 ? 12.275 -1.773 -11.996 1.00 83.19 99 SER A N 1
ATOM 765 C CA . SER A 1 99 ? 13.454 -2.338 -12.630 1.00 83.19 99 SER A CA 1
ATOM 766 C C . SER A 1 99 ? 13.054 -3.080 -13.894 1.00 83.19 99 SER A C 1
ATOM 768 O O . SER A 1 99 ? 12.466 -4.161 -13.827 1.00 83.19 99 SER A O 1
ATOM 770 N N . LEU A 1 100 ? 13.425 -2.508 -15.036 1.00 79.69 100 LEU A N 1
ATOM 771 C CA . LEU A 1 100 ? 13.311 -3.142 -16.339 1.00 79.69 100 LEU A CA 1
ATOM 772 C C . LEU A 1 100 ? 14.582 -3.946 -16.606 1.00 79.69 100 LEU A C 1
ATOM 774 O O . LEU A 1 100 ? 15.687 -3.399 -16.589 1.00 79.69 100 LEU A O 1
ATOM 778 N N . LYS A 1 101 ? 14.427 -5.246 -16.835 1.00 76.00 101 LYS A N 1
ATOM 779 C CA . LYS A 1 101 ? 15.494 -6.122 -17.313 1.00 76.00 101 LYS A CA 1
ATOM 780 C C . LYS A 1 101 ? 15.231 -6.452 -18.774 1.00 76.00 101 LYS A C 1
ATOM 782 O O . LYS A 1 101 ? 14.279 -7.174 -19.059 1.00 76.00 101 LYS A O 1
ATOM 787 N N . THR A 1 102 ? 16.087 -5.955 -19.657 1.00 67.69 102 THR A N 1
ATOM 788 C CA . THR A 1 102 ? 16.071 -6.279 -21.087 1.00 67.69 102 THR A CA 1
ATOM 789 C C . THR A 1 102 ? 17.184 -7.273 -21.384 1.00 67.69 102 THR A C 1
ATOM 791 O O . THR A 1 102 ? 18.339 -7.068 -20.991 1.00 67.69 102 THR A O 1
ATOM 794 N N . LYS A 1 103 ? 16.846 -8.367 -22.070 1.00 67.31 103 LYS A N 1
ATOM 795 C CA . LYS A 1 103 ? 17.836 -9.366 -22.495 1.00 67.31 103 LYS A CA 1
ATOM 796 C C . LYS A 1 103 ? 18.564 -8.851 -23.734 1.00 67.31 103 LYS A C 1
ATOM 798 O O . LYS A 1 103 ? 17.952 -8.686 -24.785 1.00 67.31 103 LYS A O 1
ATOM 803 N N . ASN A 1 104 ? 19.878 -8.651 -23.649 1.00 60.06 104 ASN A N 1
ATOM 804 C CA . ASN A 1 104 ? 20.676 -8.327 -24.829 1.00 60.06 104 ASN A CA 1
ATOM 805 C C . ASN A 1 104 ? 20.927 -9.604 -25.639 1.00 60.06 104 ASN A C 1
ATOM 807 O O . ASN A 1 104 ? 21.696 -10.479 -25.228 1.00 60.06 104 ASN A O 1
ATOM 811 N N . LEU A 1 105 ? 20.270 -9.700 -26.794 1.00 58.25 105 LEU A N 1
ATOM 812 C CA . LEU A 1 105 ? 20.459 -10.763 -27.777 1.00 58.25 105 LEU A CA 1
ATOM 813 C C . LEU A 1 105 ? 21.363 -10.271 -28.908 1.00 58.25 105 LEU A C 1
ATOM 815 O O . LEU A 1 105 ? 21.071 -9.270 -29.556 1.00 58.25 105 LEU A O 1
ATOM 819 N N . PHE A 1 106 ? 22.437 -11.005 -29.190 1.00 52.59 106 PHE A N 1
ATOM 820 C CA . PHE A 1 106 ? 23.259 -10.794 -30.381 1.00 52.59 106 PHE A CA 1
ATOM 821 C C . PHE A 1 106 ? 23.427 -12.141 -31.083 1.00 52.59 106 PHE A C 1
ATOM 823 O O . PHE A 1 106 ? 23.891 -13.115 -30.492 1.00 52.59 106 PHE A O 1
ATOM 830 N N . GLY A 1 107 ? 22.958 -12.225 -32.330 1.00 56.78 107 GLY A N 1
ATOM 831 C CA . GLY A 1 107 ? 22.977 -13.472 -33.105 1.00 56.78 107 GLY A CA 1
ATOM 832 C C . GLY A 1 107 ? 22.129 -14.617 -32.525 1.00 56.78 107 GLY A C 1
ATOM 833 O O . GLY A 1 107 ? 22.423 -15.773 -32.802 1.00 56.78 107 GLY A O 1
ATOM 834 N N . GLY A 1 108 ? 21.110 -14.328 -31.705 1.00 62.38 108 GLY A N 1
ATOM 835 C CA . GLY A 1 108 ? 20.254 -15.348 -31.075 1.00 62.38 108 GLY A CA 1
ATOM 836 C C . GLY A 1 108 ? 20.780 -15.923 -29.752 1.00 62.38 108 GLY A C 1
ATOM 837 O O . GLY A 1 108 ? 20.099 -16.744 -29.144 1.00 62.38 108 GLY A O 1
ATOM 838 N N . PHE A 1 109 ? 21.940 -15.465 -29.268 1.00 52.44 109 PHE A N 1
ATOM 839 C CA . PHE A 1 109 ? 22.481 -15.815 -27.951 1.00 52.44 109 PHE A CA 1
ATOM 840 C C . PHE A 1 109 ? 22.352 -14.639 -26.971 1.00 52.44 109 PHE A C 1
ATOM 842 O O . PHE A 1 109 ? 22.591 -13.486 -27.337 1.00 52.44 109 PHE A O 1
ATOM 849 N N . GLN A 1 110 ? 21.963 -14.930 -25.723 1.00 62.69 110 GLN A N 1
ATOM 850 C CA . GLN A 1 110 ? 21.868 -13.947 -24.637 1.00 62.69 110 GLN A CA 1
ATOM 851 C C . GLN A 1 110 ? 23.281 -13.614 -24.135 1.00 62.69 110 GLN A C 1
ATOM 853 O O . GLN A 1 110 ? 23.954 -14.476 -23.574 1.00 62.69 110 GLN A O 1
ATOM 858 N N . ILE A 1 111 ? 23.739 -12.378 -24.355 1.00 66.12 111 ILE A N 1
ATOM 859 C CA . ILE A 1 111 ? 25.117 -11.940 -24.036 1.00 66.12 111 ILE A CA 1
ATOM 860 C C . ILE A 1 111 ? 25.177 -11.162 -22.706 1.00 66.12 111 ILE A C 1
ATOM 862 O O . ILE A 1 111 ? 26.245 -10.964 -22.133 1.00 66.12 111 ILE A O 1
ATOM 866 N N . GLY A 1 112 ? 24.026 -10.769 -22.159 1.00 62.00 112 GLY A N 1
ATOM 867 C CA . GLY A 1 112 ? 23.911 -10.150 -20.839 1.00 62.00 112 GLY A CA 1
ATOM 868 C C . GLY A 1 112 ? 22.548 -9.497 -20.626 1.00 62.00 112 GLY A C 1
ATOM 869 O O . GLY A 1 112 ? 21.762 -9.378 -21.566 1.00 62.00 112 GLY A O 1
ATOM 870 N N . ASP A 1 113 ? 22.282 -9.049 -19.400 1.00 64.38 113 ASP A N 1
ATOM 871 C CA . ASP A 1 113 ? 21.047 -8.343 -19.048 1.00 64.38 113 ASP A CA 1
ATOM 872 C C . ASP A 1 113 ? 21.342 -6.851 -18.853 1.00 64.38 113 ASP A C 1
ATOM 874 O O . ASP A 1 113 ? 22.160 -6.476 -18.008 1.00 64.38 113 ASP A O 1
ATOM 878 N N . ALA A 1 114 ? 20.660 -5.983 -19.601 1.00 66.44 114 ALA A N 1
ATOM 879 C CA . ALA A 1 114 ? 20.630 -4.555 -19.304 1.00 66.44 114 ALA A CA 1
ATOM 880 C C . ALA A 1 114 ? 19.552 -4.307 -18.241 1.00 66.44 114 ALA A C 1
ATOM 882 O O . ALA A 1 114 ? 18.384 -4.630 -18.449 1.00 66.44 114 ALA A O 1
ATOM 883 N N . THR A 1 115 ? 19.942 -3.768 -17.082 1.00 72.19 115 THR A N 1
ATOM 884 C CA . THR A 1 115 ? 19.000 -3.420 -16.009 1.00 72.19 115 THR A CA 1
ATOM 885 C C . THR A 1 115 ? 18.873 -1.907 -15.903 1.00 72.19 115 THR A C 1
ATOM 887 O O . THR A 1 115 ? 19.814 -1.238 -15.478 1.00 72.19 115 THR A O 1
ATOM 890 N N . PHE A 1 116 ? 17.698 -1.378 -16.229 1.00 74.81 116 PHE A N 1
ATOM 891 C CA . PHE A 1 116 ? 17.336 0.016 -15.986 1.00 74.81 116 PHE A CA 1
ATOM 892 C C . PHE A 1 116 ? 16.525 0.087 -14.696 1.00 74.81 116 PHE A C 1
ATOM 894 O O . PHE A 1 116 ? 15.588 -0.690 -14.512 1.00 74.81 116 PHE A O 1
ATOM 901 N N . LYS A 1 117 ? 16.920 0.970 -13.775 1.00 80.38 117 LYS A N 1
ATOM 902 C CA . LYS A 1 117 ? 16.219 1.189 -12.507 1.00 80.38 117 LYS A CA 1
ATOM 903 C C . LYS A 1 117 ? 15.752 2.626 -12.431 1.00 80.38 117 LYS A C 1
ATOM 905 O O . LYS A 1 117 ? 16.558 3.527 -12.650 1.00 80.38 117 LYS A O 1
ATOM 910 N N . ASP A 1 118 ? 14.495 2.796 -12.063 1.00 83.00 118 ASP A N 1
ATOM 911 C CA . ASP A 1 118 ? 13.930 4.091 -11.727 1.00 83.00 118 ASP A CA 1
ATOM 912 C C . ASP A 1 118 ? 13.249 4.029 -10.361 1.00 83.00 118 ASP A C 1
ATOM 914 O O . ASP A 1 118 ? 12.862 2.954 -9.881 1.00 83.00 118 ASP A O 1
ATOM 918 N N . SER A 1 119 ? 13.165 5.177 -9.700 1.00 85.81 119 SER A N 1
ATOM 919 C CA . SER A 1 119 ? 12.465 5.286 -8.430 1.00 85.81 119 SER A CA 1
ATOM 920 C C . SER A 1 119 ? 11.789 6.632 -8.273 1.00 85.81 119 SER A C 1
ATOM 922 O O . SER A 1 119 ? 12.398 7.666 -8.543 1.00 85.81 119 SER A O 1
ATOM 924 N N . SER A 1 120 ? 10.577 6.608 -7.744 1.00 87.25 120 SER A N 1
ATOM 925 C CA . SER A 1 120 ? 9.738 7.779 -7.546 1.00 87.25 120 SER A CA 1
ATOM 926 C C . SER A 1 120 ? 9.157 7.795 -6.137 1.00 87.25 120 SER A C 1
ATOM 928 O O . SER A 1 120 ? 8.988 6.762 -5.484 1.00 87.25 120 SER A O 1
ATOM 930 N N . PHE A 1 121 ? 8.880 9.004 -5.657 1.00 89.62 121 PHE A N 1
ATOM 931 C CA . PHE A 1 121 ? 8.135 9.221 -4.426 1.00 89.62 121 PHE A CA 1
ATOM 932 C C . PHE A 1 121 ? 6.782 9.815 -4.774 1.00 89.62 121 PHE A C 1
ATOM 934 O O . PHE A 1 121 ? 6.664 10.645 -5.673 1.00 89.62 121 PHE A O 1
ATOM 941 N N . GLY A 1 122 ? 5.760 9.400 -4.047 1.00 89.75 122 GLY A N 1
ATOM 942 C CA . GLY A 1 122 ? 4.395 9.813 -4.282 1.00 89.75 122 GLY A CA 1
ATOM 943 C C . GLY A 1 122 ? 3.628 10.055 -3.000 1.00 89.75 122 GLY A C 1
ATOM 944 O O . GLY A 1 122 ? 4.059 9.695 -1.904 1.00 89.75 122 GLY A O 1
ATOM 945 N N . ALA A 1 123 ? 2.465 10.665 -3.165 1.00 92.69 123 ALA A N 1
ATOM 946 C CA . ALA A 1 123 ? 1.439 10.745 -2.142 1.00 92.69 123 ALA A CA 1
ATOM 947 C C . ALA A 1 123 ? 0.275 9.855 -2.560 1.00 92.69 123 ALA A C 1
ATOM 949 O O . ALA A 1 123 ? -0.028 9.734 -3.747 1.00 92.69 123 ALA A O 1
ATOM 950 N N . ASN A 1 124 ? -0.383 9.232 -1.594 1.00 93.81 124 ASN A N 1
ATOM 951 C CA . ASN A 1 124 ? -1.502 8.354 -1.867 1.00 93.81 124 ASN A CA 1
ATOM 952 C C . ASN A 1 124 ? -2.690 8.659 -0.950 1.00 93.81 124 ASN A C 1
ATOM 954 O O . ASN A 1 124 ? -2.539 9.176 0.160 1.00 93.81 124 ASN A O 1
ATOM 958 N N . VAL A 1 125 ? -3.885 8.361 -1.450 1.00 96.88 125 VAL A N 1
ATOM 959 C CA . VAL A 1 125 ? -5.144 8.444 -0.710 1.00 96.88 125 VAL A CA 1
ATOM 960 C C . VAL A 1 125 ? -6.041 7.295 -1.134 1.00 96.88 125 VAL A C 1
ATOM 962 O O . VAL A 1 125 ? -6.073 6.911 -2.302 1.00 96.88 125 VAL A O 1
ATOM 965 N N . GLY A 1 126 ? -6.776 6.719 -0.196 1.00 97.12 126 GLY A N 1
ATOM 966 C CA . GLY A 1 126 ? -7.600 5.560 -0.487 1.00 97.12 126 GLY A CA 1
ATOM 967 C C . GLY A 1 126 ? -8.641 5.273 0.571 1.00 97.12 126 GLY A C 1
ATOM 968 O O . GLY A 1 126 ? -8.776 5.974 1.577 1.00 97.12 126 GLY A O 1
ATOM 969 N N . ALA A 1 127 ? -9.371 4.197 0.330 1.00 97.81 127 ALA A N 1
ATOM 970 C CA . ALA A 1 127 ? -10.340 3.651 1.253 1.00 97.81 127 ALA A CA 1
ATOM 971 C C . ALA A 1 127 ? -10.305 2.129 1.203 1.00 97.81 127 ALA A C 1
ATOM 973 O O . ALA A 1 127 ? -9.995 1.521 0.179 1.00 97.81 127 ALA A O 1
ATOM 974 N N . GLY A 1 128 ? -10.672 1.508 2.312 1.00 97.25 128 GLY A N 1
ATOM 975 C CA . GLY A 1 128 ? -10.832 0.072 2.372 1.00 97.25 128 GLY A CA 1
ATOM 976 C C . GLY A 1 128 ? -11.852 -0.346 3.409 1.00 97.25 128 GLY A C 1
ATOM 977 O O . GLY A 1 128 ? -12.352 0.453 4.203 1.00 97.25 128 GLY A O 1
ATOM 978 N N . TYR A 1 129 ? -12.177 -1.627 3.375 1.00 96.94 129 TYR A N 1
ATOM 979 C CA . TYR A 1 129 ? -13.171 -2.237 4.236 1.00 96.94 129 TYR A CA 1
ATOM 980 C C . TYR A 1 129 ? -12.657 -3.578 4.747 1.00 96.94 129 TYR A C 1
ATOM 982 O O . TYR A 1 129 ? -12.067 -4.342 3.981 1.00 96.94 129 TYR A O 1
ATOM 990 N N . LYS A 1 130 ? -12.892 -3.871 6.029 1.00 95.12 130 LYS A N 1
ATOM 991 C CA . LYS A 1 130 ? -12.574 -5.170 6.639 1.00 95.12 130 LYS A CA 1
ATOM 992 C C . LYS A 1 130 ? -13.849 -5.958 6.949 1.00 95.12 130 LYS A C 1
ATOM 994 O O . LYS A 1 130 ? -14.846 -5.407 7.404 1.00 95.12 130 LYS A O 1
ATOM 999 N N . ILE A 1 131 ? -13.804 -7.264 6.729 1.00 94.12 131 ILE A N 1
ATOM 1000 C CA . ILE A 1 131 ? -14.842 -8.232 7.078 1.00 94.12 131 ILE A CA 1
ATOM 1001 C C . ILE A 1 131 ? -14.220 -9.219 8.062 1.00 94.12 131 ILE A C 1
ATOM 1003 O O . ILE A 1 131 ? -13.258 -9.908 7.725 1.00 94.12 131 ILE A O 1
ATOM 1007 N N . HIS A 1 132 ? -14.765 -9.293 9.273 1.00 93.00 132 HIS A N 1
ATOM 1008 C CA . HIS A 1 132 ? -14.328 -10.263 10.275 1.00 93.00 132 HIS A CA 1
ATOM 1009 C C . HIS A 1 132 ? -14.773 -11.667 9.849 1.00 93.00 132 HIS A C 1
ATOM 1011 O O . HIS A 1 132 ? -15.965 -11.896 9.645 1.00 93.00 132 HIS A O 1
ATOM 1017 N N . LEU A 1 133 ? -13.821 -12.591 9.689 1.00 90.38 133 LEU A N 1
ATOM 1018 C CA . LEU A 1 133 ? -14.111 -13.986 9.338 1.00 90.38 133 LEU A CA 1
ATOM 1019 C C . LEU A 1 133 ? -14.180 -14.847 10.600 1.00 90.38 133 LEU A C 1
ATOM 1021 O O . LEU A 1 133 ? -15.178 -15.517 10.852 1.00 90.38 133 LEU A O 1
ATOM 1025 N N . VAL A 1 134 ? -13.110 -14.813 11.393 1.00 88.25 134 VAL A N 1
ATOM 1026 C CA . VAL A 1 134 ? -12.959 -15.525 12.670 1.00 88.25 134 VAL A CA 1
ATOM 1027 C C . VAL A 1 134 ? -12.199 -14.635 13.658 1.00 88.25 134 VAL A C 1
ATOM 1029 O O . VAL A 1 134 ? -11.757 -13.551 13.287 1.00 88.25 134 VAL A O 1
ATOM 1032 N N . SER A 1 135 ? -12.031 -15.084 14.906 1.00 82.69 135 SER A N 1
ATOM 1033 C CA . SER A 1 135 ? -11.581 -14.262 16.043 1.00 82.69 135 SER A CA 1
ATOM 1034 C C . SER A 1 135 ? -10.328 -13.407 15.817 1.00 82.69 135 SER A C 1
ATOM 1036 O O . SER A 1 135 ? -10.205 -12.369 16.452 1.00 82.69 135 SER A O 1
ATOM 1038 N N . ASN A 1 136 ? -9.407 -13.827 14.950 1.00 89.38 136 ASN A N 1
ATOM 1039 C CA . ASN A 1 136 ? -8.160 -13.115 14.671 1.00 89.38 136 ASN A CA 1
ATOM 1040 C C . ASN A 1 136 ? -7.864 -12.965 13.171 1.00 89.38 136 ASN A C 1
ATOM 1042 O O . ASN A 1 136 ? -6.737 -12.627 12.824 1.00 89.38 136 ASN A O 1
ATOM 1046 N N . VAL A 1 137 ? -8.819 -13.266 12.282 1.00 93.50 137 VAL A N 1
ATOM 1047 C CA . VAL A 1 137 ? -8.608 -13.217 10.825 1.00 93.50 137 VAL A CA 1
ATOM 1048 C C . VAL A 1 137 ? -9.712 -12.413 10.160 1.00 93.50 137 VAL A C 1
ATOM 1050 O O . VAL A 1 137 ? -10.904 -12.694 10.307 1.00 93.50 137 VAL A O 1
ATOM 1053 N N . ASN A 1 138 ? -9.289 -11.448 9.357 1.00 95.25 138 ASN A N 1
ATOM 1054 C CA . ASN A 1 138 ? -10.139 -10.532 8.623 1.00 95.25 138 ASN A CA 1
ATOM 1055 C C . ASN A 1 138 ? -9.856 -10.644 7.128 1.00 95.25 138 ASN A C 1
ATOM 1057 O O . ASN A 1 138 ? -8.700 -10.714 6.725 1.00 95.25 138 ASN A O 1
ATOM 1061 N N . LEU A 1 139 ? -10.895 -10.586 6.304 1.00 96.50 139 LEU A N 1
ATOM 1062 C CA . LEU A 1 139 ? -10.768 -10.292 4.879 1.00 96.50 139 LEU A CA 1
ATOM 1063 C C . LEU A 1 139 ? -10.776 -8.774 4.708 1.00 96.50 139 LEU A C 1
ATOM 1065 O O . LEU A 1 139 ? -11.628 -8.104 5.287 1.00 96.50 139 LEU A O 1
ATOM 1069 N N . PHE A 1 140 ? -9.871 -8.215 3.916 1.00 97.12 140 PHE A N 1
ATOM 1070 C CA . PHE A 1 140 ? -9.898 -6.796 3.577 1.00 97.12 140 PHE A CA 1
ATOM 1071 C C . PHE A 1 140 ? -9.943 -6.588 2.069 1.00 97.12 140 PHE A C 1
ATOM 1073 O O . PHE A 1 140 ? -9.381 -7.373 1.309 1.00 97.12 140 PHE A O 1
ATOM 1080 N N . GLY A 1 141 ? -10.600 -5.508 1.658 1.00 97.62 141 GLY A N 1
ATOM 1081 C CA . GLY A 1 141 ? -10.495 -4.938 0.320 1.00 97.62 141 GLY A CA 1
ATOM 1082 C C . GLY A 1 141 ? -10.107 -3.469 0.429 1.00 97.62 141 GLY A C 1
ATOM 1083 O O . GLY A 1 141 ? -10.612 -2.766 1.302 1.00 97.62 141 GLY A O 1
ATOM 1084 N N . GLU A 1 142 ? -9.211 -3.005 -0.431 1.00 97.75 142 GLU A N 1
ATOM 1085 C CA . GLU A 1 142 ? -8.705 -1.636 -0.419 1.00 97.75 142 GLU A CA 1
ATOM 1086 C C . GLU A 1 142 ? -8.509 -1.115 -1.841 1.00 97.75 142 GLU A C 1
ATOM 1088 O O . GLU A 1 142 ? -8.033 -1.832 -2.718 1.00 97.75 142 GLU A O 1
ATOM 1093 N N . ILE A 1 143 ? -8.864 0.146 -2.058 1.00 97.06 143 ILE A N 1
ATOM 1094 C CA . ILE A 1 143 ? -8.574 0.888 -3.279 1.00 97.06 143 ILE A CA 1
ATOM 1095 C C . ILE A 1 143 ? -7.870 2.189 -2.914 1.00 97.06 143 ILE A C 1
ATOM 1097 O O . ILE A 1 143 ? -8.280 2.909 -2.000 1.00 97.06 143 ILE A O 1
ATOM 1101 N N . LYS A 1 144 ? -6.800 2.492 -3.636 1.00 96.06 144 LYS A N 1
ATOM 1102 C CA . LYS A 1 144 ? -5.948 3.649 -3.393 1.00 96.06 144 LYS A CA 1
ATOM 1103 C C . LYS A 1 144 ? -5.564 4.290 -4.715 1.00 96.06 144 LYS A C 1
ATOM 1105 O O . LYS A 1 144 ? -5.299 3.592 -5.688 1.00 96.06 144 LYS A O 1
ATOM 1110 N N . TYR A 1 145 ? -5.526 5.611 -4.730 1.00 94.25 145 TYR A N 1
ATOM 1111 C CA . TYR A 1 145 ? -4.947 6.404 -5.798 1.00 94.25 145 TYR A CA 1
ATOM 1112 C C . TYR A 1 145 ? -3.609 6.966 -5.322 1.00 94.25 145 TYR A C 1
ATOM 1114 O O . TYR A 1 145 ? -3.552 7.588 -4.258 1.00 94.25 145 TYR A O 1
ATOM 1122 N N . THR A 1 146 ? -2.551 6.748 -6.097 1.00 92.50 146 THR A N 1
ATOM 1123 C CA . THR A 1 146 ? -1.218 7.301 -5.844 1.00 92.50 146 THR A CA 1
ATOM 1124 C C . THR A 1 146 ? -0.891 8.323 -6.922 1.00 92.50 146 THR A C 1
ATOM 1126 O O . THR A 1 146 ? -1.028 8.032 -8.105 1.00 92.50 146 THR A O 1
ATOM 1129 N N . THR A 1 147 ? -0.429 9.505 -6.523 1.00 90.75 147 THR A N 1
ATOM 1130 C CA . THR A 1 147 ? 0.232 10.476 -7.402 1.00 90.75 147 THR A CA 1
ATOM 1131 C C . THR A 1 147 ? 1.736 10.336 -7.246 1.00 90.75 147 THR A C 1
ATOM 1133 O O . THR A 1 147 ? 2.227 10.427 -6.119 1.00 90.75 147 THR A O 1
ATOM 1136 N N . LEU A 1 148 ? 2.466 10.166 -8.341 1.00 82.88 148 LEU A N 1
ATOM 1137 C CA . LEU A 1 148 ? 3.920 10.096 -8.341 1.00 82.88 148 LEU A CA 1
ATOM 1138 C C . LEU A 1 148 ? 4.500 11.469 -8.683 1.00 82.88 148 LEU A C 1
ATOM 1140 O O . LEU A 1 148 ? 4.204 12.055 -9.723 1.00 82.88 148 LEU A O 1
ATOM 1144 N N . SER A 1 149 ? 5.358 11.973 -7.803 1.00 69.81 149 SER A N 1
ATOM 1145 C CA . SER A 1 149 ? 6.202 13.128 -8.079 1.00 69.81 149 SER A CA 1
ATOM 1146 C C . SER A 1 149 ? 7.524 12.605 -8.626 1.00 69.81 149 SER A C 1
ATOM 1148 O O . SER A 1 149 ? 8.405 12.172 -7.881 1.00 69.81 149 SER A O 1
ATOM 1150 N N . LEU A 1 150 ? 7.665 12.614 -9.949 1.00 56.56 150 LEU A N 1
ATOM 1151 C CA . LEU A 1 150 ? 8.953 12.376 -10.587 1.00 56.56 150 LEU A CA 1
ATOM 1152 C C . LEU A 1 150 ? 9.818 13.625 -10.386 1.00 56.56 150 LEU A C 1
ATOM 1154 O O . LEU A 1 150 ? 9.448 14.723 -10.803 1.00 56.56 150 LEU A O 1
ATOM 1158 N N . ASP A 1 151 ? 10.997 13.452 -9.786 1.00 54.81 151 ASP A N 1
ATOM 1159 C CA . ASP A 1 151 ? 11.985 14.498 -9.445 1.00 54.81 151 ASP A CA 1
ATOM 1160 C C . ASP A 1 151 ? 12.565 15.242 -10.683 1.00 54.81 151 ASP A C 1
ATOM 1162 O O . ASP A 1 151 ? 13.603 15.900 -10.620 1.00 54.81 151 ASP A O 1
ATOM 1166 N N . ARG A 1 152 ? 11.928 15.113 -11.859 1.00 51.31 152 ARG A N 1
ATOM 1167 C CA . ARG A 1 152 ? 12.409 15.572 -13.172 1.00 51.31 152 ARG A CA 1
ATOM 1168 C C . ARG A 1 152 ? 11.433 16.438 -13.979 1.00 51.31 152 ARG A C 1
ATOM 1170 O O . ARG A 1 152 ? 11.673 16.651 -15.162 1.00 51.31 152 ARG A O 1
ATOM 1177 N N . GLY A 1 153 ? 10.390 16.997 -13.362 1.00 45.19 153 GLY A N 1
ATOM 1178 C CA . GLY A 1 153 ? 9.591 18.063 -13.991 1.00 45.19 153 GLY A CA 1
ATOM 1179 C C . GLY A 1 153 ? 8.755 17.632 -15.205 1.00 45.19 153 GLY A C 1
ATOM 1180 O O . GLY A 1 153 ? 8.463 18.461 -16.063 1.00 45.19 153 GLY A O 1
ATOM 1181 N N . VAL A 1 154 ? 8.368 16.357 -15.273 1.00 50.75 154 VAL A N 1
ATOM 1182 C CA . VAL A 1 154 ? 7.415 15.814 -16.254 1.00 50.75 154 VAL A CA 1
ATOM 1183 C C . VAL A 1 154 ? 6.160 15.346 -15.510 1.00 50.75 154 VAL A C 1
ATOM 1185 O O . VAL A 1 154 ? 6.244 14.989 -14.338 1.00 50.75 154 VAL 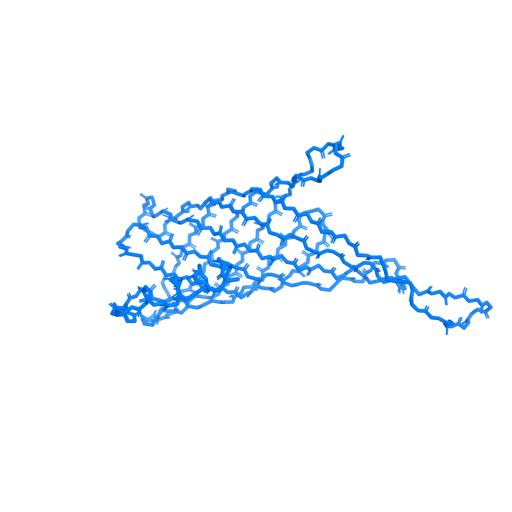A O 1
ATOM 1188 N N . GLU A 1 155 ? 5.023 15.461 -16.202 1.00 53.50 155 GLU A N 1
ATOM 1189 C CA . GLU A 1 155 ? 3.622 15.301 -15.787 1.00 53.50 155 GLU A CA 1
ATOM 1190 C C . GLU A 1 155 ? 3.353 14.371 -14.593 1.00 53.50 155 GLU A C 1
ATOM 1192 O O . GLU A 1 155 ? 3.886 13.269 -14.515 1.00 53.50 155 GLU A O 1
ATOM 1197 N N . ASN A 1 156 ? 2.452 14.817 -13.704 1.00 54.84 156 ASN A N 1
ATOM 1198 C CA . ASN A 1 156 ? 1.815 13.999 -12.667 1.00 54.84 156 ASN A CA 1
ATOM 1199 C C . ASN A 1 156 ? 1.300 12.685 -13.282 1.00 54.84 156 ASN A C 1
ATOM 1201 O O . ASN A 1 156 ? 0.193 12.662 -13.827 1.00 54.84 156 ASN A O 1
ATOM 1205 N N . SER A 1 157 ? 2.062 11.597 -13.176 1.00 75.75 157 SER A N 1
ATOM 1206 C CA . SER A 1 157 ? 1.525 10.261 -13.395 1.00 75.75 157 SER A CA 1
ATOM 1207 C C . SER A 1 157 ? 0.894 9.797 -12.090 1.00 75.75 157 SER A C 1
ATOM 1209 O O . SER A 1 157 ? 1.418 9.999 -10.991 1.00 75.75 157 SER A O 1
ATOM 1211 N N . GLY A 1 158 ? -0.315 9.267 -12.193 1.00 84.31 158 GLY A N 1
ATOM 1212 C CA . GLY A 1 158 ? -1.025 8.718 -11.057 1.00 84.31 158 GLY A CA 1
ATOM 1213 C C . GLY A 1 158 ? -1.678 7.413 -11.448 1.00 84.31 158 GLY A C 1
ATOM 1214 O O . GLY A 1 158 ? -2.056 7.215 -12.604 1.00 84.31 158 GLY A O 1
ATOM 1215 N N . TYR A 1 159 ? -1.809 6.517 -10.482 1.00 88.62 159 TYR A N 1
ATOM 1216 C CA . TYR A 1 159 ? -2.319 5.182 -10.731 1.00 88.62 159 TYR A CA 1
ATOM 1217 C C . TYR A 1 159 ? -3.240 4.716 -9.614 1.00 88.62 159 TYR A C 1
ATOM 1219 O O . TYR A 1 159 ? -3.190 5.198 -8.480 1.00 88.62 159 TYR A O 1
ATOM 1227 N N . ILE A 1 160 ? -4.112 3.772 -9.960 1.00 92.62 160 ILE A N 1
ATOM 1228 C CA . ILE A 1 160 ? -5.006 3.120 -9.013 1.00 92.62 160 ILE A CA 1
ATOM 1229 C C . ILE A 1 160 ? -4.400 1.773 -8.637 1.00 92.62 160 ILE A C 1
ATOM 1231 O O . ILE A 1 160 ? -3.999 0.988 -9.498 1.00 92.62 160 ILE A O 1
ATOM 1235 N N . HIS A 1 161 ? -4.376 1.506 -7.339 1.00 93.12 161 HIS A N 1
ATOM 1236 C CA . HIS A 1 161 ? -4.036 0.222 -6.758 1.00 93.12 161 HIS A CA 1
ATOM 1237 C C . HIS A 1 161 ? -5.271 -0.321 -6.041 1.00 93.12 161 HIS A C 1
ATOM 1239 O O . HIS A 1 161 ? -5.715 0.242 -5.039 1.00 93.12 161 HIS A O 1
ATOM 1245 N N . ALA A 1 162 ? -5.834 -1.409 -6.562 1.00 95.25 162 ALA A N 1
ATOM 1246 C CA . ALA A 1 162 ? -6.924 -2.140 -5.923 1.00 95.25 162 ALA A CA 1
ATOM 1247 C C . ALA A 1 162 ? -6.402 -3.480 -5.407 1.00 95.25 162 ALA A C 1
ATOM 1249 O O . ALA A 1 162 ? -5.739 -4.201 -6.148 1.00 95.25 162 ALA A O 1
ATOM 1250 N N . ARG A 1 163 ? -6.689 -3.824 -4.152 1.00 95.94 163 ARG A N 1
ATOM 1251 C CA . ARG A 1 163 ? -6.153 -5.023 -3.501 1.00 95.94 163 ARG A CA 1
ATOM 1252 C C . ARG A 1 163 ? -7.146 -5.690 -2.565 1.00 95.94 163 ARG A C 1
ATOM 1254 O O . ARG A 1 163 ? -8.033 -5.047 -2.008 1.00 95.94 163 ARG A O 1
ATOM 1261 N N . VAL A 1 164 ? -6.969 -6.993 -2.390 1.00 97.44 164 VAL A N 1
ATOM 1262 C CA . VAL A 1 164 ? -7.749 -7.845 -1.491 1.00 97.44 164 VAL A CA 1
ATOM 1263 C C . VAL A 1 164 ? -6.805 -8.790 -0.756 1.00 97.44 164 VAL A C 1
ATOM 1265 O O . VAL A 1 164 ? -5.810 -9.245 -1.322 1.00 97.44 164 VAL A O 1
ATOM 1268 N N . GLY A 1 165 ? -7.087 -9.097 0.505 1.00 96.69 165 GLY A N 1
ATOM 1269 C CA . GLY A 1 165 ? -6.187 -9.932 1.290 1.00 96.69 165 GLY A CA 1
ATOM 1270 C C . GLY A 1 165 ? -6.717 -10.326 2.656 1.00 96.69 165 GLY A C 1
ATOM 1271 O O . GLY A 1 165 ? -7.851 -10.017 3.020 1.00 96.69 165 GLY A O 1
ATOM 1272 N N . LEU A 1 166 ? -5.872 -11.013 3.417 1.00 97.00 166 LEU A N 1
ATOM 1273 C CA . LEU A 1 166 ? -6.146 -11.398 4.794 1.00 97.00 166 LEU A CA 1
ATOM 1274 C C . LEU A 1 166 ? -5.337 -10.533 5.756 1.00 97.00 166 LEU A C 1
ATOM 1276 O O . LEU A 1 166 ? -4.177 -10.215 5.500 1.00 97.00 166 LEU A O 1
ATOM 1280 N N . LEU A 1 167 ? -5.953 -10.175 6.877 1.00 96.19 167 LEU A N 1
ATOM 1281 C CA . LEU A 1 167 ? -5.355 -9.389 7.946 1.00 96.19 167 LEU A CA 1
ATOM 1282 C C . LEU A 1 167 ? -5.569 -10.097 9.283 1.00 96.19 167 LEU A C 1
ATOM 1284 O O . LEU A 1 167 ? -6.701 -10.407 9.653 1.00 96.19 167 LEU A O 1
ATOM 1288 N N . PHE A 1 168 ? -4.477 -10.323 9.998 1.00 94.06 168 PHE A N 1
ATOM 1289 C CA . PHE A 1 168 ? -4.428 -11.036 11.264 1.00 94.06 168 PHE A CA 1
ATOM 1290 C C . PHE A 1 168 ? -4.225 -10.049 12.407 1.00 94.06 168 PHE A C 1
ATOM 1292 O O . PHE A 1 168 ? -3.317 -9.221 12.335 1.00 94.06 168 PHE A O 1
ATOM 1299 N N . ASP A 1 169 ? -5.060 -10.150 13.436 1.00 90.50 169 ASP A N 1
ATOM 1300 C CA . ASP A 1 169 ? -4.970 -9.335 14.651 1.00 90.50 169 ASP A CA 1
ATOM 1301 C C . ASP A 1 169 ? -4.146 -10.083 15.719 1.00 90.50 169 ASP A C 1
ATOM 1303 O O . ASP A 1 169 ? -4.342 -11.291 15.901 1.00 90.50 169 ASP A O 1
ATOM 1307 N N . PHE A 1 170 ? -3.232 -9.382 16.405 1.00 83.44 170 PHE A N 1
ATOM 1308 C CA . PHE A 1 170 ? -2.351 -9.923 17.454 1.00 83.44 170 PHE A CA 1
ATOM 1309 C C . PHE A 1 170 ? -2.531 -9.212 18.802 1.00 83.44 170 PHE A C 1
ATOM 1311 O O . PHE A 1 170 ? -2.931 -8.024 18.818 1.00 83.44 170 PHE A O 1
#

Nearest PDB structures (foldseek):
  9fzc-assembly2_B  TM=5.744E-01  e=3.330E-06  Escherichia coli K-12
  3slo-assembly1_A  TM=4.429E-01  e=1.496E-03  Escherichia coli O157:H7
  3qq2-assembly2_B  TM=4.500E-01  e=3.691E-03  Bordetella pertussis
  3qq2-assembly2_C  TM=4.400E-01  e=5.076E-03  Bordetella pertussis
  8blw-assembly1_A  TM=4.040E-01  e=3.555E-01  Bacteroides thetaiotaomicron VPI-5482

InterPro domains:
  IPR011250 Outer membrane protein/outer membrane enzyme PagP, beta-barrel [SSF56925] (24-149)
  IPR027385 Outer membrane protein, beta-barrel domain [PF13505] (16-149)

Sequence (170 aa):
MKKVLFLICMVCGISAVNAQGFKAGFGVGYLTEIDGVGVSADLIYEFDEKWGIGNTNTFSTAEFNGSDRINWFAIDLNARYKVYKELYVLAGGEYLSQSLKTKNLFGGFQIGDATFKDSSFGANVGAGYKIHLVSNVNLFGEIKYTTLSLDRGVENSGYIHARVGLLFDF

Solvent-accessible surface area (backbone atoms only — not comparable to full-atom values): 8646 Å² total; per-residue (Å²): 109,73,71,58,53,54,53,50,56,64,62,67,67,70,75,81,75,63,60,71,40,36,31,44,30,42,33,42,30,40,32,63,81,72,76,39,65,27,44,33,41,35,44,31,40,38,80,51,98,43,40,29,42,35,40,38,42,34,40,33,72,44,82,42,87,96,66,26,37,42,36,40,39,35,45,34,47,29,43,34,39,47,77,54,88,54,33,28,38,36,40,35,39,34,40,41,38,41,34,42,37,40,63,41,64,60,98,87,42,80,80,49,73,51,74,51,74,51,74,36,43,26,43,32,42,34,40,33,40,53,44,82,74,52,102,46,40,25,42,36,41,38,42,33,43,36,41,39,53,51,99,74,87,58,77,82,49,66,36,45,39,42,35,40,33,44,37,34,59,81

Mean predicted aligned error: 10.52 Å

=== Feature glossary ===
The record interleaves many kinds of information about one protein. Here is each kind framed as the question it answers.

Q: What are the backbone torsion angles?
A: φ (phi) and ψ (psi) are the two rotatable backbone dihedrals per residue: φ is the C(i-1)–N–Cα–C torsion, ψ is the N–Cα–C–N(i+1) torsion, both in degrees on (−180°, 180°]. α-helical residues cluster near (−60°, −45°); β-strand residues near (−120°, +130°). A Ramachandran plot is simply a scatter of (φ, ψ) for every residue.

Q: What is the amino-acid chain?
A: This is the polypeptide sequence — one letter per residue, N-terminus first. Length ranges from a few dozen residues for small domains to over a thousand for large multi-domain proteins.

Q: How mobile is each atom in the crystal?
A: For experimental (PDB) structures, the B-factor (temperature factor) quantifies the positional spread of each atom in the crystal — a combination of thermal vibration and static disorder — in units of Å². High B-factors mark flexible loops or poorly resolved regions; low B-factors mark the rigid, well-ordered core.

Q: Are the domains correctly placed relative to each other?
A: Predicted Aligned Error (PAE) is an AlphaFold confidence matrix: entry (i, j) is the expected error in the position of residue j, in ångströms, when the prediction is superimposed on the true structure at residue i. Low PAE within a block of residues means that block is internally rigid and well-predicted; high PAE between two blocks means their relative placement is uncertain even if each block individually is confident.

Q: How confident is the AlphaFold model at each residue?
A: pLDDT is the predicted lDDT-Cα score: AlphaFold's confidence that the local environment of each residue (all inter-atomic distances within 15 Å) is correctly placed. It is a per-residue number between 0 and 100, with higher meaning more reliable.

Q: What family and function is it annotated with?
A: Functional annotations link the protein to curated databases. InterPro entries identify conserved domains and families by matching the sequence against member-database signatures (Pfam, PROSITE, CDD, …). Gene Ontology (GO) terms describe molecular function,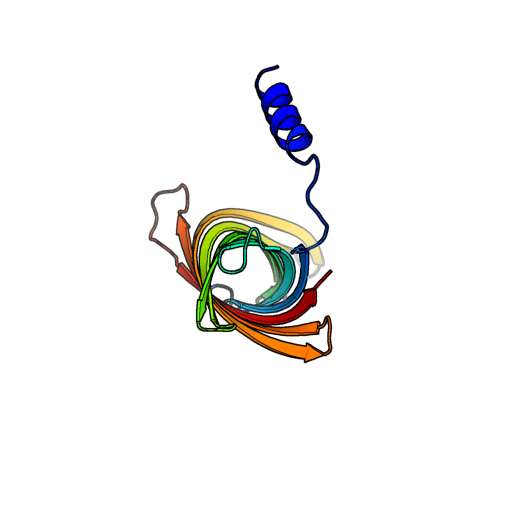 biological process, and cellular component in a controlled vocabulary. CATH places the structure in a hierarchical fold classification (Class/Architecture/Topology/Homologous-superfamily). The organism is the source species.

Q: How big and how compact is the whole molecule?
A: Three whole-structure scalars: the radius of gyration (RMS distance of Cα from centroid, in Å), the count of Cα–Cα contacts (pairs closer than 8 Å and separated by more than four residues in sequence — i.e. tertiary, not local, contacts), and the bounding-box dimensions. Together they distinguish compact globular folds from extended fibres or disordered chains.

Q: What known structures does this most resemble?
A: The Foldseek neighbor list gives the closest experimentally determined structures in the PDB, ranked by structural alignment. TM-score near 1 means near-identical fold; near 0.3 means only rough topology match. This is how one finds what a novel AlphaFold prediction most resembles in the solved-structure universe.

Q: Which residues are buried vs exposed?
A: SASA measures how much of the protein is reachable by solvent. It is computed by rolling a water-sized probe over the atomic surface and summing the exposed area (Å²). Per-residue SASA distinguishes core (buried, low SASA) from surface (exposed, high SASA) residues; total SASA is a whole-molecule size measure.

Q: Which residues are in helices, strands, or loops?
A: Eight-state secondary structure (DSSP): H is the canonical α-helix, G the tighter 3₁₀-helix, I the wider π-helix; E/B are β-structure, T and S are turns and bends, and '-' is everything else. DSSP derives these from the pattern of main-chain N–H··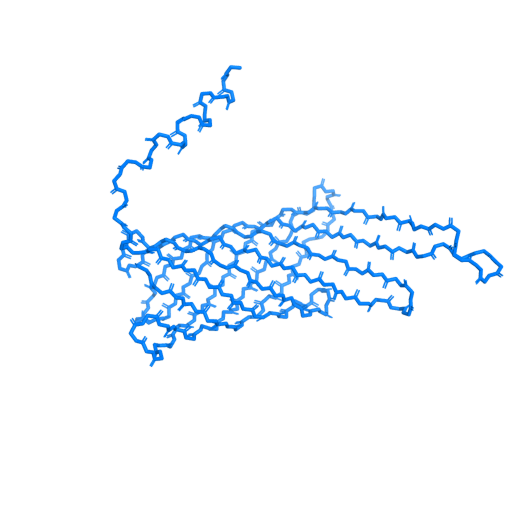·O=C hydrogen bonds, not from the sequence.

Q: Where is each backbone atom in 3D?
A: Structure coordinates are given as an mmCIF _atom_site loop: one row per atom with element, residue name, chain id, sequence number, and x/y/z position in Å. Only the four main-chain atoms per residue are included here; side chains are omitted to keep the record compact.

Q: What if only a Cα trace is available?
A: Three-state secondary structure (P-SEA) collapses the eight DSSP classes into helix (a), strand (b), and coil (c). P-SEA assigns these from Cα geometry alone — distances and angles — without requiring backbone oxygens, so it works on any Cα trace.

Q: What do the rendered images show?
A: The six renders are orthographic views along the three Cartesian axes in both directions. Representation (cartoon, sticks, or surface) and color scheme (sequence-rainbow or by-chain) vary across proteins so the training set covers all the common visualization conventions.

Q: What does the local fold look like, residue by residue?
A: Fold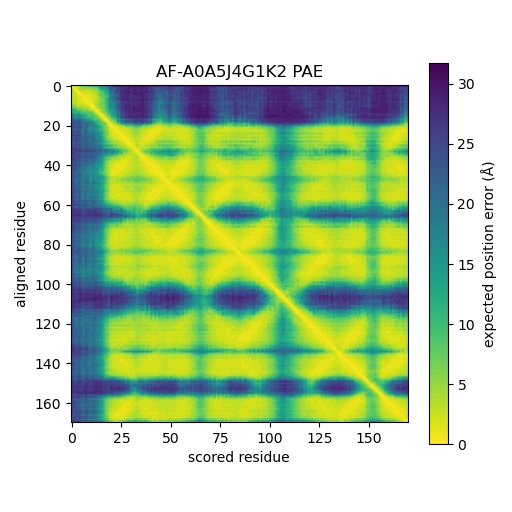seek's 3Di representation compresses backbone geometry into a per-residue letter drawn from a learned twenty-state alphabet. It captures the tertiary interaction pattern around each residue — which residues are packed against it in space, regardless of where they are in sequence.

Q: What do the diagnostic plots show?
A: The contact map is a binary N×N matrix image: pixel (i, j) is dark where Cα_i and Cα_j are within 8 Å and |i−j|>4. Because the |i−j|>4 filter removes local helical contacts, off-diagonal stripes parallel to the main diagonal indicate parallel β-sheets; stripes perpendicular to it indicate antiparallel β-sheets. The Ramachandran plot scatters every residue's (φ, ψ) pair against the sterically allowed regions. The PAE heatmap renders the predicted-aligned-error matrix.